Protein 1NST (pdb70)

Solvent-accessible surface area: 14093 Å² total; per-residue (Å²): 138,47,83,64,114,56,81,103,89,83,99,22,3,85,0,0,0,3,0,2,35,34,4,31,7,13,18,0,15,72,8,0,36,55,2,95,54,7,27,30,3,134,101,18,119,150,31,133,51,17,1,38,0,0,30,33,130,15,0,114,93,12,40,120,70,0,19,68,29,1,28,118,88,75,41,19,0,0,5,0,4,48,0,0,38,16,123,39,0,5,147,29,0,21,15,2,11,55,176,3,49,0,0,2,0,0,29,40,1,5,48,0,0,18,20,22,9,20,29,38,80,52,113,102,26,99,23,0,81,146,43,76,15,72,77,0,2,56,16,28,123,144,16,51,94,150,10,127,57,10,36,74,76,0,12,30,3,1,79,3,10,55,3,5,78,66,3,35,98,32,10,113,28,95,36,7,25,11,4,17,2,77,25,5,133,63,61,0,2,88,0,0,57,76,0,0,170,34,16,60,28,125,82,77,55,74,1,108,69,58,4,22,108,24,104,210,46,38,65,61,0,44,58,60,148,72,64,123,45,130,43,31,48,201,55,64,35,53,208,84,99,96,6,83,142,103,0,85,54,82,0,100,116,87,2,156,87,44,4,47,76,1,19,114,6,0,177,149,12,67,23,114,37,2,55,7,0,139,84,22,71,167

GO terms:
  GO:0102140 heparan sulfate N-deacetylase activity (F, IDA)
  GO:0032588 trans-Golgi network membrane (C, IDA)
  GO:0015016 heparan sulfate N-sulfotransferase activity (F, IDA)
  GO:0015016 heparan sulfate N-sulfotransferase activity (F, EXP)
  GO:0015016 heparan sulfate N-sulfotransferase activity (F, IMP)
  GO:0005515 protein binding (F, IPI)
  GO:0000139 Golgi membrane (C, TAS)
  GO:0015012 heparan sulfate proteoglycan biosynthetic process (P, TAS)
  GO:0015016 heparan sulfate N-sulfotransferase activity (F, TAS)
  GO:0050119 N-acetylglucosamine deacetylase activity (F, TAS)

CATH classification: 3.40.50.300

Organism: Homo sapiens (NCBI:txid9606)

Structure (mmCIF, N/CA/C/O backbone):
data_1NST
#
_entry.id   1NST
#
_cell.length_a   45.417
_cell.length_b   54.501
_cell.length_c   68.938
_cell.angle_alpha   90.00
_cell.angle_beta   100.05
_cell.angle_gamma   90.00
#
_symmetry.space_group_name_H-M   'P 1 21 1'
#
loop_
_entity.id
_entity.type
_entity.pdbx_description
1 polymer 'HEPARAN SULFATE N-DEACETYLASE/N-SULFOTRANSFERASE'
2 non-polymer "ADENOSINE-3'-5'-DIPHOSPHATE"
3 water water
#
loop_
_atom_site.group_PDB
_atom_site.id
_atom_site.type_symbol
_atom_site.label_atom_id
_atom_site.label_alt_id
_atom_site.label_comp_id
_atom_site.label_asym_id
_atom_site.label_entity_id
_atom_site.label_seq_id
_atom_site.pdbx_PDB_ins_code
_atom_site.Cartn_x
_atom_site.Cartn_y
_atom_site.Cartn_z
_atom_site.occupancy
_atom_site.B_iso_or_equiv
_atom_site.auth_seq_id
_atom_site.auth_comp_id
_atom_site.auth_asym_id
_atom_site.auth_atom_id
_atom_site.pdbx_PDB_model_num
ATOM 1 N N . ASP A 1 22 ? -38.875 -35.528 32.952 1.00 32.43 579 ASP A N 1
ATOM 2 C CA . ASP A 1 22 ? -38.156 -35.101 34.191 1.00 29.69 579 ASP A CA 1
ATOM 3 C C . ASP A 1 22 ? -37.159 -36.165 34.642 1.00 32.16 579 ASP A C 1
ATOM 4 O O . ASP A 1 22 ? -37.527 -37.314 34.880 1.00 32.38 579 ASP A O 1
ATOM 6 N N . PRO A 1 23 ? -35.872 -35.800 34.741 1.00 30.16 580 PRO A N 1
ATOM 7 C CA . PRO A 1 23 ? -34.844 -36.749 35.174 1.00 32.82 580 PRO A CA 1
ATOM 8 C C . PRO A 1 23 ? -34.569 -36.655 36.683 1.00 31.18 580 PRO A C 1
ATOM 9 O O . PRO A 1 23 ? -35.268 -35.956 37.422 1.00 33.22 580 PRO A O 1
ATOM 13 N N . LEU A 1 24 ? -33.555 -37.383 37.133 1.00 33.87 581 LEU A N 1
ATOM 14 C CA . LEU A 1 24 ? -33.140 -37.360 38.532 1.00 32.21 581 LEU A CA 1
ATOM 15 C C . LEU A 1 24 ? -31.643 -37.658 38.578 1.00 29.39 581 LEU A C 1
ATOM 16 O O . LEU A 1 24 ? -31.220 -38.788 38.847 1.00 29.46 581 LEU A O 1
ATOM 21 N N . TRP A 1 25 ? -30.856 -36.625 38.289 1.00 30.51 582 TRP A N 1
ATOM 22 C CA . TRP A 1 25 ? -29.406 -36.719 38.275 1.00 28.80 582 TRP A CA 1
ATOM 23 C C . TRP A 1 25 ? -28.927 -37.357 39.568 1.00 28.54 582 TRP A C 1
ATOM 24 O O . TRP A 1 25 ? -29.214 -36.853 40.648 1.00 25.86 582 TRP A O 1
ATOM 35 N N . GLN A 1 26 ? -28.202 -38.468 39.458 1.00 29.89 583 GLN A N 1
ATOM 36 C CA . GLN A 1 26 ? -27.698 -39.171 40.637 1.00 37.98 583 GLN A CA 1
ATOM 37 C C . GLN A 1 26 ? -26.315 -38.664 41.045 1.00 35.98 583 GLN A C 1
ATOM 38 O O . GLN A 1 26 ? -25.675 -37.922 40.299 1.00 36.08 583 GLN A O 1
ATOM 44 N N . ASP A 1 27 ? -25.870 -39.055 42.237 1.00 38.89 584 ASP A N 1
ATOM 45 C CA . ASP A 1 27 ? -24.557 -38.656 42.739 1.00 43.14 584 ASP A CA 1
ATOM 46 C C . ASP A 1 27 ? -23.476 -39.224 41.819 1.00 40.61 584 ASP A C 1
ATOM 47 O O . ASP A 1 27 ? -23.253 -40.433 41.781 1.00 42.74 584 ASP A O 1
ATOM 52 N N . PRO A 1 28 ? -22.780 -38.352 41.073 1.00 41.21 585 PRO A N 1
ATOM 53 C CA . PRO A 1 28 ? -21.727 -38.784 40.152 1.00 42.65 585 PRO A CA 1
ATOM 54 C C . PRO A 1 28 ? -20.552 -39.527 40.792 1.00 47.11 585 PRO A C 1
ATOM 55 O O . PRO A 1 28 ? -19.788 -40.197 40.098 1.00 48.15 585 PRO A O 1
ATOM 59 N N . CYS A 1 29 ? -20.405 -39.420 42.109 1.00 47.46 586 CYS A N 1
ATOM 60 C CA . CYS A 1 29 ? -19.297 -40.083 42.788 1.00 50.65 586 CYS A CA 1
ATOM 61 C C . CYS A 1 29 ? -19.747 -41.075 43.859 1.00 52.61 586 CYS A C 1
ATOM 62 O O . CYS A 1 29 ? -19.277 -40.945 45.010 1.00 48.98 586 CYS A O 1
ATOM 65 N N . CYS A 1 44 ? -16.234 -34.103 41.327 1.00 67.44 601 CYS A N 1
ATOM 66 C CA . CYS A 1 44 ? -16.916 -34.238 42.647 1.00 62.24 601 CYS A CA 1
ATOM 67 C C . CYS A 1 44 ? -16.683 -32.996 43.495 1.00 57.79 601 CYS A C 1
ATOM 68 O O . CYS A 1 44 ? -17.628 -32.311 43.889 1.00 57.63 601 CYS A O 1
ATOM 70 N N . ASP A 1 45 ? -15.413 -32.708 43.760 1.00 59.12 602 ASP A N 1
ATOM 71 C CA . ASP A 1 45 ? -15.033 -31.557 44.576 1.00 51.82 602 ASP A CA 1
ATOM 72 C C . ASP A 1 45 ? -15.587 -30.230 44.044 1.00 50.82 602 ASP A C 1
ATOM 73 O O . ASP A 1 45 ? -15.587 -29.215 44.748 1.00 43.43 602 ASP A O 1
ATOM 75 N N . ARG A 1 46 ? -16.063 -30.245 42.802 1.00 44.17 603 ARG A N 1
ATOM 76 C CA . ARG A 1 46 ? -16.615 -29.050 42.174 1.00 44.58 603 ARG A CA 1
ATOM 77 C C . ARG A 1 46 ? -18.131 -28.978 42.324 1.00 41.04 603 ARG A C 1
ATOM 78 O O . ARG A 1 46 ? -18.839 -28.593 41.394 1.00 41.63 603 ARG A O 1
ATOM 86 N N . PHE A 1 47 ? -18.620 -29.350 43.498 1.00 35.89 604 PHE A N 1
ATOM 87 C CA . PHE A 1 47 ? -20.047 -29.317 43.774 1.00 36.59 604 PHE A CA 1
ATOM 88 C C . PHE A 1 47 ? -20.263 -28.538 45.061 1.00 30.49 604 PHE A C 1
ATOM 89 O O . PHE A 1 47 ? -19.408 -28.538 45.947 1.00 34.69 604 PHE A O 1
ATOM 97 N N . PRO A 1 48 ? -21.409 -27.857 45.183 1.00 26.87 605 PRO A N 1
ATOM 98 C CA . PRO A 1 48 ? -21.632 -27.104 46.420 1.00 22.64 605 PRO A CA 1
ATOM 99 C C . PRO A 1 48 ? -21.801 -28.069 47.594 1.00 24.30 605 PRO A C 1
ATOM 100 O O . PRO A 1 48 ? -22.328 -29.172 47.427 1.00 28.23 605 PRO A O 1
ATOM 104 N N . LYS A 1 49 ? -21.344 -27.663 48.775 1.00 20.00 606 LYS A N 1
ATOM 105 C CA . LYS A 1 49 ? -21.471 -28.503 49.952 1.00 15.88 606 LYS A CA 1
ATOM 106 C C . LYS A 1 49 ? -22.552 -27.967 50.889 1.00 18.10 606 LYS A C 1
ATOM 107 O O . LYS A 1 49 ? -22.910 -28.608 51.883 1.00 17.89 606 LYS A O 1
ATOM 113 N N . LEU A 1 50 ? -23.068 -26.784 50.568 1.00 19.48 607 LEU A N 1
ATOM 114 C CA . LEU A 1 50 ? -24.122 -26.167 51.365 1.00 16.19 607 LEU A CA 1
ATOM 115 C C . LEU A 1 50 ? -25.136 -25.515 50.444 1.00 18.51 607 LEU A C 1
ATOM 116 O O . LEU A 1 50 ? -24.777 -24.884 49.444 1.00 18.95 607 LEU A O 1
ATOM 121 N N . LEU A 1 51 ? -26.406 -25.684 50.791 1.00 20.07 608 LEU A N 1
ATOM 122 C CA . LEU A 1 51 ? -27.502 -25.101 50.031 1.00 18.70 608 LEU A CA 1
ATOM 123 C C . LEU A 1 51 ? -28.368 -24.217 50.934 1.00 11.60 608 LEU A C 1
ATOM 124 O O . LEU A 1 51 ? -28.947 -24.697 51.909 1.00 13.26 608 LEU A O 1
ATOM 129 N N . ILE A 1 52 ? -28.443 -22.928 50.619 1.00 13.02 609 ILE A N 1
ATOM 130 C CA . ILE A 1 52 ? -29.296 -22.016 51.379 1.00 14.42 609 ILE A CA 1
ATOM 131 C C . ILE A 1 52 ? -30.567 -21.920 50.533 1.00 12.17 609 ILE A C 1
ATOM 132 O O . ILE A 1 52 ? -30.625 -21.235 49.511 1.00 13.62 609 ILE A O 1
ATOM 137 N N . ILE A 1 53 ? -31.582 -22.642 50.985 1.00 17.51 610 ILE A N 1
ATOM 138 C CA . ILE A 1 53 ? -32.853 -22.742 50.283 1.00 16.58 610 ILE A CA 1
ATOM 139 C C . ILE A 1 53 ? -33.903 -21.639 50.470 1.00 15.20 610 ILE A C 1
ATOM 140 O O . ILE A 1 53 ? -34.989 -21.738 49.915 1.00 13.48 610 ILE A O 1
ATOM 145 N N . GLY A 1 54 ? -33.600 -20.591 51.230 1.00 17.14 611 GLY A N 1
ATOM 146 C CA . GLY A 1 54 ? -34.586 -19.537 51.428 1.00 13.19 611 GLY A CA 1
ATOM 147 C C . GLY A 1 54 ? -35.345 -19.712 52.727 1.00 13.93 611 GLY A C 1
ATOM 148 O O . GLY A 1 54 ? -34.786 -20.218 53.701 1.00 23.47 611 GLY A O 1
ATOM 149 N N . PRO A 1 55 ? -36.634 -19.320 52.780 1.00 12.31 612 PRO A N 1
ATOM 150 C CA . PRO A 1 55 ? -37.377 -18.727 51.658 1.00 13.12 612 PRO A CA 1
ATOM 151 C C . PRO A 1 55 ? -36.935 -17.299 51.306 1.00 14.82 612 PRO A C 1
ATOM 152 O O . PRO A 1 55 ? -35.897 -16.819 51.786 1.00 16.81 612 PRO A O 1
ATOM 156 N N . GLN A 1 56 ? -37.734 -16.622 50.485 1.00 14.75 613 GLN A N 1
ATOM 157 C CA . GLN A 1 56 ? -37.420 -15.264 50.055 1.00 17.15 613 GLN A CA 1
ATOM 158 C C . GLN A 1 56 ? -37.763 -14.204 51.074 1.00 13.21 613 GLN A C 1
ATOM 159 O O . GLN A 1 56 ? -38.696 -14.355 51.859 1.00 9.39 613 GLN A O 1
ATOM 165 N N . LYS A 1 57 ? -36.985 -13.129 51.052 1.00 11.74 614 LYS A N 1
ATOM 166 C CA . LYS A 1 57 ? -37.191 -12.001 51.946 1.00 15.61 614 LYS A CA 1
ATOM 167 C C . LYS A 1 57 ? -36.957 -12.320 53.421 1.00 15.22 614 LYS A C 1
ATOM 168 O O . LYS A 1 57 ? -37.598 -11.738 54.290 1.00 22.15 614 LYS A O 1
ATOM 174 N N . THR A 1 58 ? -36.026 -13.229 53.698 1.00 11.86 615 THR A N 1
ATOM 175 C CA . THR A 1 58 ? -35.711 -13.614 55.070 1.00 9.67 615 THR A CA 1
ATOM 176 C C . THR A 1 58 ? -34.283 -13.180 55.437 1.00 15.80 615 THR A C 1
ATOM 177 O O . THR A 1 58 ? -33.844 -13.341 56.585 1.00 9.11 615 THR A O 1
ATOM 181 N N . GLY A 1 59 ? -33.564 -12.619 54.464 1.00 10.92 616 GLY A N 1
ATOM 182 C CA . GLY A 1 59 ? -32.193 -12.185 54.706 1.00 13.77 616 GLY A CA 1
ATOM 183 C C . GLY A 1 59 ? -31.179 -13.144 54.103 1.00 15.30 616 GLY A C 1
ATOM 184 O O . GLY A 1 59 ? -30.056 -13.257 54.587 1.00 14.26 616 GLY A O 1
ATOM 185 N N . THR A 1 60 ? -31.578 -13.830 53.035 1.00 17.67 617 THR A N 1
ATOM 186 C CA . THR A 1 60 ? -30.711 -14.794 52.369 1.00 17.22 617 THR A CA 1
ATOM 187 C C . THR A 1 60 ? -29.487 -14.174 51.703 1.00 16.99 617 THR A C 1
ATOM 188 O O . THR A 1 60 ? -28.391 -14.755 51.749 1.00 18.14 617 THR A O 1
ATOM 192 N N . THR A 1 61 ? -29.663 -13.006 51.085 1.00 18.33 618 THR A N 1
ATOM 193 C CA . THR A 1 61 ? -28.553 -12.340 50.405 1.00 20.25 618 THR A CA 1
ATOM 194 C C . THR A 1 61 ? -27.479 -11.896 51.394 1.00 19.72 618 THR A C 1
ATOM 195 O O . THR A 1 61 ? -26.286 -11.914 51.081 1.00 21.35 618 THR A O 1
ATOM 199 N N . ALA A 1 62 ? -27.912 -11.495 52.585 1.00 18.34 619 ALA A N 1
ATOM 200 C CA . ALA A 1 62 ? -26.993 -11.055 53.628 1.00 19.75 619 ALA A CA 1
ATOM 201 C C . ALA A 1 62 ? -26.191 -12.244 54.172 1.00 15.01 619 ALA A C 1
ATOM 202 O O . ALA A 1 62 ? -24.980 -12.144 54.386 1.00 19.21 619 ALA A O 1
ATOM 204 N N . LEU A 1 63 ? -26.863 -13.367 54.398 1.00 11.73 620 LEU A N 1
ATOM 205 C CA . LEU A 1 63 ? -26.181 -14.549 54.898 1.00 11.93 620 LEU A CA 1
ATOM 206 C C . LEU A 1 63 ? -25.176 -14.948 53.838 1.00 14.51 620 LEU A C 1
ATOM 207 O O . LEU A 1 63 ? -24.019 -15.244 54.133 1.00 14.65 620 LEU A O 1
ATOM 212 N N . TYR A 1 64 ? -25.653 -14.938 52.598 1.00 14.83 621 TYR A N 1
ATOM 213 C CA . TYR A 1 64 ? -24.869 -15.286 51.421 1.00 12.99 621 TYR A CA 1
ATOM 214 C C . TYR A 1 64 ? -23.640 -14.401 51.248 1.00 11.62 621 TYR A C 1
ATOM 215 O O . TYR A 1 64 ? -22.569 -14.867 50.855 1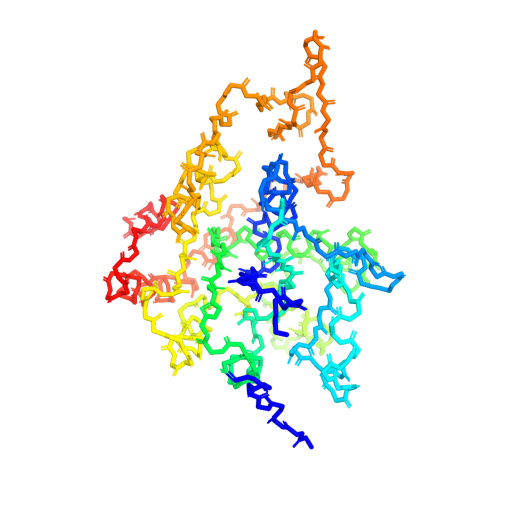.00 13.96 621 TYR A O 1
ATOM 224 N N . LEU A 1 65 ? -23.805 -13.118 51.536 1.00 16.25 622 LEU A N 1
ATOM 225 C CA . LEU A 1 65 ? -22.725 -12.158 51.411 1.00 15.81 622 LEU A CA 1
ATOM 226 C C . LEU A 1 65 ? -21.701 -12.296 52.532 1.00 14.49 622 LEU A C 1
ATOM 227 O O . LEU A 1 65 ? -20.497 -12.307 52.281 1.00 12.11 622 LEU A O 1
ATOM 232 N N . PHE A 1 66 ? -22.185 -12.395 53.767 1.00 14.26 623 PHE A N 1
ATOM 233 C CA . PHE A 1 66 ? -21.318 -12.528 54.935 1.00 13.89 623 PHE A CA 1
ATOM 234 C C . PHE A 1 66 ? -20.531 -13.836 54.920 1.00 11.95 623 PHE A C 1
ATOM 235 O O . PHE A 1 66 ? -19.363 -13.866 55.289 1.00 17.46 623 PHE A O 1
ATOM 243 N N . LEU A 1 67 ? -21.176 -14.917 54.497 1.00 16.30 624 LEU A N 1
ATOM 244 C CA . LEU A 1 67 ? -20.528 -16.227 54.430 1.00 12.67 624 LEU A CA 1
ATOM 245 C C . LEU A 1 67 ? -19.384 -16.219 53.416 1.00 14.89 624 LEU A C 1
ATOM 246 O O . LEU A 1 67 ? -18.350 -16.867 53.619 1.00 12.29 624 LEU A O 1
ATOM 251 N N . GLY A 1 68 ? -19.583 -15.489 52.320 1.00 11.92 625 GLY A N 1
ATOM 252 C CA . GLY A 1 68 ? -18.564 -15.406 51.294 1.00 15.58 625 GLY A CA 1
ATOM 253 C C . GLY A 1 68 ? -17.323 -14.688 51.792 1.00 18.90 625 GLY A C 1
ATOM 254 O O . GLY A 1 68 ? -16.255 -14.809 51.214 1.00 15.96 625 GLY A O 1
ATOM 255 N N . MET A 1 69 ? -17.463 -13.939 52.876 1.00 18.16 626 MET A N 1
ATOM 256 C CA . MET A 1 69 ? -16.337 -13.211 53.426 1.00 18.57 626 MET A CA 1
ATOM 257 C C . MET A 1 69 ? -15.316 -14.148 54.065 1.00 21.38 626 MET A C 1
ATOM 258 O O . MET A 1 69 ? -14.133 -13.801 54.166 1.00 23.59 626 MET A O 1
ATOM 263 N N . HIS A 1 70 ? -15.768 -15.323 54.501 1.00 16.68 627 HIS A N 1
ATOM 264 C CA . HIS A 1 70 ? -14.863 -16.296 55.100 1.00 16.39 627 HIS A CA 1
ATOM 265 C C . HIS A 1 70 ? -13.946 -16.889 54.035 1.00 19.54 627 HIS A C 1
ATOM 266 O O . HIS A 1 70 ? -14.395 -17.610 53.141 1.00 21.89 627 HIS A O 1
ATOM 273 N N . PRO A 1 71 ? -12.641 -16.588 54.118 1.00 17.24 628 PRO A N 1
ATOM 274 C CA . PRO A 1 71 ? -11.648 -17.086 53.154 1.00 19.14 628 PRO A CA 1
ATOM 275 C C . PRO A 1 71 ? -11.761 -18.558 52.734 1.00 19.64 628 PRO A C 1
ATOM 276 O O . PRO A 1 71 ? -11.332 -18.925 51.636 1.00 22.79 628 PRO A O 1
ATOM 280 N N . ASP A 1 72 ? -12.348 -19.394 53.583 1.00 21.88 629 ASP A N 1
ATOM 281 C CA . ASP A 1 72 ? -12.471 -20.823 53.283 1.00 22.13 629 ASP A CA 1
ATOM 282 C C . ASP A 1 72 ? -13.735 -21.236 52.538 1.00 22.08 629 ASP A C 1
ATOM 283 O O . ASP A 1 72 ? -13.798 -22.321 51.952 1.00 20.01 629 ASP A O 1
ATOM 288 N N . LEU A 1 73 ? -14.735 -20.362 52.568 1.00 23.70 630 LEU A N 1
ATOM 289 C CA . LEU A 1 73 ? -16.018 -20.603 51.922 1.00 22.38 630 LEU A CA 1
ATOM 290 C C . LEU A 1 73 ? -16.123 -19.804 50.629 1.00 19.94 630 LEU A C 1
ATOM 291 O O . LEU A 1 73 ? -15.808 -18.618 50.596 1.00 19.69 630 LEU A O 1
ATOM 296 N N . SER A 1 74 ? -16.566 -20.459 49.562 1.00 20.62 631 SER A N 1
ATOM 297 C CA . SER A 1 74 ? -16.677 -19.803 48.269 1.00 17.76 631 SER A CA 1
ATOM 298 C C . SER A 1 74 ? -18.035 -19.985 47.618 1.00 19.51 631 SER A C 1
ATOM 299 O O . SER A 1 74 ? -18.527 -21.112 47.446 1.00 22.42 631 SER A O 1
ATOM 302 N N . SER A 1 75 ? -18.634 -18.863 47.244 1.00 21.00 632 SER A N 1
ATOM 303 C CA . SER A 1 75 ? -19.926 -18.889 46.590 1.00 23.70 632 SER A CA 1
ATOM 304 C C . SER A 1 75 ? -19.730 -19.132 45.089 1.00 23.42 632 SER A C 1
ATOM 305 O O . SER A 1 75 ? -18.595 -19.169 44.583 1.00 21.25 632 SER A O 1
ATOM 308 N N . ASN A 1 76 ? -20.853 -19.319 44.403 1.00 23.63 633 ASN A N 1
ATOM 309 C CA . ASN A 1 76 ? -20.893 -19.545 42.971 1.00 22.58 633 ASN A CA 1
ATOM 310 C C . ASN A 1 76 ? -20.717 -18.204 42.264 1.00 26.03 633 ASN A C 1
ATOM 311 O O . ASN A 1 76 ? -20.749 -17.146 42.896 1.00 21.47 633 ASN A O 1
ATOM 316 N N . TYR A 1 77 ? -20.522 -18.246 40.954 1.00 25.45 634 TYR A N 1
ATOM 317 C CA . TYR A 1 77 ? -20.380 -17.018 40.189 1.00 27.27 634 TYR A CA 1
ATOM 318 C C . TYR A 1 77 ? -21.792 -16.659 39.733 1.00 26.87 634 TYR A C 1
ATOM 319 O O . TYR A 1 77 ? -22.579 -17.540 39.385 1.00 30.79 634 TYR A O 1
ATOM 328 N N . PRO A 1 78 ? -22.129 -15.358 39.736 1.00 22.74 635 PRO A N 1
ATOM 329 C CA . PRO A 1 78 ? -23.447 -14.856 39.342 1.00 21.82 635 PRO A CA 1
ATOM 330 C C . PRO A 1 78 ? -23.960 -15.188 37.950 1.00 21.19 635 PRO A C 1
ATOM 331 O O . PRO A 1 78 ? -23.203 -15.378 37.000 1.00 23.47 635 PRO A O 1
ATOM 335 N N . SER A 1 79 ? -25.280 -15.256 37.857 1.00 22.61 636 SER A N 1
ATOM 336 C CA . SER A 1 79 ? -25.964 -15.537 36.609 1.00 22.04 636 SER A CA 1
ATOM 337 C C . SER A 1 79 ? -26.462 -14.196 36.081 1.00 25.13 636 SER A C 1
ATOM 338 O O . SER A 1 79 ? -26.886 -13.338 36.861 1.00 23.26 636 SER A O 1
ATOM 341 N N . SER A 1 80 ? -26.401 -14.007 34.769 1.00 24.97 637 SER A N 1
ATOM 342 C CA . SER A 1 80 ? -26.856 -12.761 34.173 1.00 30.05 637 SER A CA 1
ATOM 343 C C . SER A 1 80 ? -28.381 -12.701 34.156 1.00 30.56 637 SER A C 1
ATOM 344 O O . SER A 1 80 ? -28.975 -11.674 33.824 1.00 28.88 637 SER A O 1
ATOM 347 N N . GLU A 1 81 ? -29.008 -13.807 34.534 1.00 31.20 638 GLU A N 1
ATOM 348 C CA . GLU A 1 81 ? -30.458 -13.888 34.560 1.00 30.77 638 GLU A CA 1
ATOM 349 C C . GLU A 1 81 ? -30.995 -13.998 35.983 1.00 29.26 638 GLU A C 1
ATOM 350 O O . GLU A 1 81 ? -32.017 -13.388 36.303 1.00 35.18 638 GLU A O 1
ATOM 356 N N . THR A 1 82 ? -30.316 -14.762 36.840 1.00 27.51 639 THR A N 1
ATOM 357 C CA . THR A 1 82 ? -30.769 -14.902 38.223 1.00 24.86 639 THR A CA 1
ATOM 358 C C . THR A 1 82 ? -29.818 -14.317 39.266 1.00 23.50 639 THR A C 1
ATOM 359 O O . THR A 1 82 ? -30.012 -14.508 40.466 1.00 21.74 639 THR A O 1
ATOM 363 N N . PHE A 1 83 ? -28.797 -13.602 38.806 1.00 22.75 640 PHE A N 1
ATOM 364 C CA . PHE A 1 83 ? -27.833 -12.968 39.700 1.00 22.38 640 PHE A CA 1
ATOM 365 C C . PHE A 1 83 ? -27.162 -13.950 40.635 1.00 23.39 640 PHE A C 1
ATOM 366 O O . PHE A 1 83 ? -26.771 -15.037 40.219 1.00 23.17 640 PHE A O 1
ATOM 374 N N . GLU A 1 84 ? -27.023 -13.563 41.898 1.00 19.87 641 GLU A N 1
ATOM 375 C CA . GLU A 1 84 ? -26.397 -14.420 42.901 1.00 22.88 641 GLU A CA 1
ATOM 376 C C . GLU A 1 84 ? -26.991 -15.826 42.976 1.00 21.91 641 GLU A C 1
ATOM 377 O O . GLU A 1 84 ? -26.319 -16.763 43.404 1.00 22.47 641 GLU A O 1
ATOM 383 N N . GLU A 1 85 ? -28.246 -15.978 42.564 1.00 17.17 642 GLU A N 1
ATOM 384 C CA . GLU A 1 85 ? -28.896 -17.282 42.628 1.00 17.68 642 GLU A CA 1
ATOM 385 C C . GLU A 1 85 ? -28.640 -18.140 41.403 1.00 18.72 642 GLU A C 1
ATOM 386 O O . GLU A 1 85 ? -28.351 -17.629 40.325 1.00 18.78 642 GLU A O 1
ATOM 392 N N . ILE A 1 86 ? -28.744 -19.453 41.581 1.00 16.94 643 ILE A N 1
ATOM 393 C CA . ILE A 1 86 ? -28.532 -20.382 40.486 1.00 16.89 643 ILE A CA 1
ATOM 394 C C . ILE A 1 86 ? -29.883 -20.914 40.054 1.00 17.09 643 ILE A C 1
ATOM 395 O O . ILE A 1 86 ? -30.168 -21.019 38.864 1.00 18.01 643 ILE A O 1
ATOM 400 N N . GLN A 1 87 ? -30.710 -21.251 41.036 1.00 15.91 644 GLN A N 1
ATOM 401 C CA . GLN A 1 87 ? -32.044 -21.766 40.772 1.00 16.27 644 GLN A CA 1
ATOM 402 C C . GLN A 1 87 ? -32.026 -22.968 39.842 1.00 17.10 644 GLN A C 1
ATOM 403 O O . GLN A 1 87 ? -32.690 -22.971 38.802 1.00 10.99 644 GLN A O 1
ATOM 409 N N . PHE A 1 88 ? -31.283 -23.996 40.238 1.00 17.11 645 PHE A N 1
ATOM 410 C CA . PHE A 1 88 ? -31.160 -25.210 39.438 1.00 20.23 645 PHE A CA 1
ATOM 411 C C . PHE A 1 88 ? -32.229 -26.258 39.746 1.00 20.78 645 PHE A C 1
ATOM 412 O O . PHE A 1 88 ? -32.969 -26.677 38.860 1.00 22.50 645 PHE A O 1
ATOM 420 N N . PHE A 1 89 ? -32.313 -26.668 41.006 1.00 22.42 646 PHE A N 1
ATOM 421 C CA . PHE A 1 89 ? -33.264 -27.699 41.425 1.00 21.06 646 PHE A CA 1
ATOM 422 C C . PHE A 1 89 ? -34.751 -27.360 41.373 1.00 24.80 646 PHE A C 1
ATOM 423 O O . PHE A 1 89 ? -35.577 -28.241 41.181 1.00 26.15 646 PHE A O 1
ATOM 431 N N . ASN A 1 90 ? -35.092 -26.089 41.537 1.00 27.84 647 ASN A N 1
ATOM 432 C CA . ASN A 1 90 ? -36.493 -25.689 41.563 1.00 31.93 647 ASN A CA 1
ATOM 433 C C . ASN A 1 90 ? -37.344 -25.876 40.314 1.00 36.06 647 ASN A C 1
ATOM 434 O O . ASN A 1 90 ? -38.381 -26.534 40.378 1.00 37.73 647 ASN A O 1
ATOM 439 N N . GLY A 1 91 ? -36.930 -25.310 39.184 1.00 32.74 648 GLY A N 1
ATOM 440 C CA . GLY A 1 91 ? -37.755 -25.430 37.995 1.00 33.11 648 GLY A CA 1
ATOM 441 C C . GLY A 1 91 ? -37.161 -25.915 36.689 1.00 36.57 648 GLY A C 1
ATOM 442 O O . GLY A 1 91 ? -36.533 -26.972 36.624 1.00 35.18 648 GLY A O 1
ATOM 443 N N . HIS A 1 92 ? -37.373 -25.127 35.639 1.00 33.64 649 HIS A N 1
ATOM 444 C CA . HIS A 1 92 ? -36.910 -25.457 34.296 1.00 37.61 649 HIS A CA 1
ATOM 445 C C . HIS A 1 92 ? -35.398 -25.563 34.078 1.00 37.06 649 HIS A C 1
ATOM 446 O O . HIS A 1 92 ? -34.956 -26.170 33.113 1.00 36.53 649 HIS A O 1
ATOM 453 N N . ASN A 1 93 ? -34.596 -24.985 34.958 1.00 34.01 650 ASN A N 1
ATOM 454 C CA . ASN A 1 93 ? -33.150 -25.043 34.763 1.00 31.07 650 ASN A CA 1
ATOM 455 C C . ASN A 1 93 ? -32.554 -26.411 35.075 1.00 32.56 650 ASN A C 1
ATOM 456 O O . ASN A 1 93 ? -31.481 -26.758 34.583 1.00 31.15 650 ASN A O 1
ATOM 461 N N . TYR A 1 94 ? -33.265 -27.183 35.888 1.00 31.09 651 TYR A N 1
ATOM 462 C CA . TYR A 1 94 ? -32.812 -28.502 36.311 1.00 31.94 651 TYR A CA 1
ATOM 463 C C . TYR A 1 94 ? -32.671 -29.540 35.199 1.00 30.83 651 TYR A C 1
ATOM 464 O O . TYR A 1 94 ? -31.832 -30.434 35.290 1.00 33.64 651 TYR A O 1
ATOM 473 N N . HIS A 1 95 ? -33.486 -29.438 34.157 1.00 34.06 652 HIS A N 1
ATOM 474 C CA . HIS A 1 95 ? -33.406 -30.402 33.069 1.00 33.36 652 HIS A CA 1
ATOM 475 C C . HIS A 1 95 ? -32.223 -30.111 32.150 1.00 32.40 652 HIS A C 1
ATOM 476 O O . HIS A 1 95 ? -32.083 -30.729 31.095 1.00 33.06 652 HIS A O 1
ATOM 483 N N . LYS A 1 96 ? -31.375 -29.168 32.552 1.00 33.51 653 LYS A N 1
ATOM 484 C CA . LYS A 1 96 ? -30.207 -28.803 31.757 1.00 30.95 653 LYS A CA 1
ATOM 485 C C . LYS A 1 96 ? -28.992 -29.656 32.079 1.00 31.39 653 LYS A C 1
ATOM 486 O O . LYS A 1 96 ? -27.982 -29.607 31.379 1.00 28.91 653 LYS A O 1
ATOM 492 N N . GLY A 1 97 ? -29.092 -30.430 33.138 1.00 29.67 654 GLY A N 1
ATOM 493 C CA . GLY A 1 97 ? -28.008 -31.291 33.417 1.00 32.15 654 GLY A CA 1
ATOM 494 C C . GLY A 1 97 ? -27.073 -30.740 34.445 1.00 33.44 654 GLY A C 1
ATOM 495 O O . GLY A 1 97 ? -26.970 -29.542 34.761 1.00 31.41 654 GLY A O 1
ATOM 496 N N . ILE A 1 98 ? -26.321 -31.700 34.896 1.00 35.64 655 ILE A N 1
ATOM 497 C CA . ILE A 1 98 ? -25.335 -31.589 35.921 1.00 37.11 655 ILE A CA 1
ATOM 498 C C . ILE A 1 98 ? -24.185 -30.683 35.527 1.00 34.46 655 ILE A C 1
ATOM 499 O O . ILE A 1 98 ? -23.695 -29.936 36.367 1.00 34.79 655 ILE A O 1
ATOM 504 N N . ASP A 1 99 ? -23.771 -30.728 34.273 1.00 31.56 656 ASP A N 1
ATOM 505 C CA . ASP A 1 99 ? -22.654 -29.905 33.863 1.00 33.68 656 ASP A CA 1
ATOM 506 C C . ASP A 1 99 ? -23.001 -28.415 33.885 1.00 31.06 656 ASP A C 1
ATOM 507 O O . ASP A 1 99 ? -22.145 -27.568 34.160 1.00 26.17 656 ASP A O 1
ATOM 512 N N . TRP A 1 100 ? -24.259 -28.118 33.580 1.00 29.99 657 TRP A N 1
ATOM 513 C CA . TRP A 1 100 ? -24.756 -26.748 33.576 1.00 28.40 657 TRP A CA 1
ATOM 514 C C . TRP A 1 100 ? -24.602 -26.190 34.988 1.00 28.73 657 TRP A C 1
ATOM 515 O O . TRP A 1 100 ? -24.193 -25.043 35.182 1.00 30.41 657 TRP A O 1
ATOM 526 N N . TYR A 1 101 ? -24.930 -27.024 35.971 1.00 25.85 658 TYR A N 1
ATOM 527 C CA . TYR A 1 101 ? -24.841 -26.655 37.378 1.00 26.79 658 TYR A CA 1
ATOM 528 C C . TYR A 1 101 ? -23.387 -26.472 37.830 1.00 25.34 658 TYR A C 1
ATOM 529 O O . TYR A 1 101 ? -23.038 -25.448 38.425 1.00 27.76 658 TYR A O 1
ATOM 538 N N . MET A 1 102 ? -22.543 -27.456 37.531 1.00 25.07 659 MET A N 1
ATOM 539 C CA . MET A 1 102 ? -21.133 -27.418 37.922 1.00 26.40 659 MET A CA 1
ATOM 540 C C . MET A 1 102 ? -20.359 -26.189 37.428 1.00 26.12 659 MET A C 1
ATOM 541 O O . MET A 1 102 ? -19.461 -25.699 38.123 1.00 22.03 659 MET A O 1
ATOM 543 N N . GLU A 1 103 ? -20.721 -25.696 36.245 1.00 26.70 660 GLU A N 1
ATOM 544 C CA . GLU A 1 103 ? -20.058 -24.543 35.644 1.00 24.71 660 GLU A CA 1
ATOM 545 C C . GLU A 1 103 ? -20.104 -23.302 36.521 1.00 27.13 660 GLU A C 1
ATOM 546 O O . GLU A 1 103 ? -19.252 -22.427 36.417 1.00 26.04 660 GLU A O 1
ATOM 548 N N . PHE A 1 104 ? -21.107 -23.240 37.380 1.00 25.23 661 PHE A N 1
ATOM 549 C CA . PHE A 1 104 ? -21.285 -22.093 38.273 1.00 24.56 661 PHE A CA 1
ATOM 550 C C . PHE A 1 104 ? -20.240 -22.030 39.371 1.00 26.24 661 PHE A C 1
ATOM 551 O O . PHE A 1 104 ? -20.052 -20.992 39.993 1.00 28.93 661 PHE A O 1
ATOM 559 N N . PHE A 1 105 ? -19.565 -23.144 39.614 1.00 28.50 662 PHE A N 1
ATOM 560 C CA . PHE A 1 105 ? -18.585 -23.201 40.684 1.00 33.23 662 PHE A CA 1
ATOM 561 C C . PHE A 1 105 ? -17.133 -23.235 40.256 1.00 34.87 662 PHE A C 1
ATOM 562 O O . PHE A 1 105 ? -16.782 -23.767 39.198 1.00 33.67 662 PHE A O 1
ATOM 570 N N . PRO A 1 106 ? -16.256 -22.649 41.107 1.00 40.24 663 PRO A N 1
ATOM 571 C CA . PRO A 1 106 ? -14.833 -22.606 40.826 1.00 41.86 663 PRO A CA 1
ATOM 572 C C . PRO A 1 106 ? -14.348 -24.007 40.700 1.00 45.58 663 PRO A C 1
ATOM 573 O O . PRO A 1 106 ? -14.932 -24.982 41.200 1.00 47.59 663 PRO A O 1
ATOM 577 N N . ILE A 1 107 ? -13.208 -24.057 40.065 1.00 47.57 664 ILE A N 1
ATOM 578 C CA . ILE A 1 107 ? -12.554 -25.274 39.644 1.00 47.32 664 ILE A CA 1
ATOM 579 C C . ILE A 1 107 ? -11.579 -25.903 40.585 1.00 43.75 664 ILE A C 1
ATOM 580 O O . ILE A 1 107 ? -10.871 -25.165 41.285 1.00 42.83 664 ILE A O 1
ATOM 582 N N . SER A 1 113 ? -9.684 -22.106 49.899 1.00 45.91 670 SER A N 1
ATOM 583 C CA . SER A 1 113 ? -11.114 -22.349 49.551 1.00 42.63 670 SER A CA 1
ATOM 584 C C . SER A 1 113 ? -11.318 -23.759 48.977 1.00 43.41 670 SER A C 1
ATOM 585 O O . SER A 1 113 ? -10.647 -24.159 48.023 1.00 47.79 670 SER A O 1
ATOM 587 N N . ASP A 1 114 ? -12.246 -24.511 49.565 1.00 42.61 671 ASP A N 1
ATOM 588 C CA . ASP A 1 114 ? -12.537 -25.877 49.119 1.00 38.88 671 ASP A CA 1
ATOM 589 C C . ASP A 1 114 ? -13.926 -26.284 49.598 1.00 35.71 671 ASP A C 1
ATOM 590 O O . ASP A 1 114 ? -14.217 -27.468 49.780 1.00 41.42 671 ASP A O 1
ATOM 592 N N . PHE A 1 115 ? -14.780 -25.289 49.798 1.00 31.27 672 PHE A N 1
ATOM 593 C CA . PHE A 1 115 ? -16.134 -25.515 50.277 1.00 23.36 672 PHE A CA 1
ATOM 594 C C . PHE A 1 115 ? -17.024 -24.486 49.600 1.00 23.52 672 PHE A C 1
ATOM 595 O O . PHE A 1 115 ? -16.989 -23.304 49.939 1.00 19.08 672 PHE A O 1
ATOM 603 N N . TYR A 1 116 ? -17.820 -24.939 48.640 1.00 21.77 673 TYR A N 1
ATOM 604 C CA . TYR A 1 116 ? -18.700 -24.038 47.909 1.00 22.37 673 TYR A CA 1
ATOM 605 C C . TYR A 1 116 ? -20.130 -24.090 48.399 1.00 22.06 673 TYR A C 1
ATOM 606 O O . TYR A 1 116 ? -20.561 -25.072 48.994 1.00 22.28 673 TYR A O 1
ATOM 615 N N . PHE A 1 117 ? -20.859 -23.011 48.152 1.00 20.24 674 PHE A N 1
ATOM 616 C CA . PHE A 1 117 ? -22.258 -22.932 48.543 1.00 21.02 674 PHE A CA 1
ATOM 617 C C . PHE A 1 117 ? -23.010 -22.087 47.528 1.00 20.27 674 PHE A C 1
ATOM 618 O O . PHE A 1 117 ? -22.420 -21.264 46.829 1.00 23.20 674 PHE A O 1
ATOM 626 N N . GLU A 1 118 ? -24.311 -22.313 47.428 1.00 20.23 675 GLU A N 1
ATOM 627 C CA . GLU A 1 118 ? -25.146 -21.540 46.517 1.00 20.86 675 GLU A CA 1
ATOM 628 C C . GLU A 1 118 ? -26.410 -21.176 47.279 1.00 21.79 675 GLU A C 1
ATOM 629 O O . GLU A 1 118 ? -26.751 -21.833 48.262 1.00 22.79 675 GLU A O 1
ATOM 635 N N . LYS A 1 119 ? -27.097 -20.128 46.839 1.00 21.19 676 LYS A N 1
ATOM 636 C CA . LYS A 1 119 ? -28.327 -19.715 47.493 1.00 16.76 676 LYS A CA 1
ATOM 637 C C . LYS A 1 119 ? -29.434 -19.477 46.472 1.00 14.64 676 LYS A C 1
ATOM 638 O O . LYS A 1 119 ? -29.249 -18.748 45.509 1.00 14.08 676 LYS A O 1
ATOM 644 N N . SER A 1 120 ? -30.576 -20.122 46.687 1.00 15.67 677 SER A N 1
ATOM 645 C CA . SER A 1 120 ? -31.741 -19.973 45.821 1.00 14.17 677 SER A CA 1
ATOM 646 C C . SER A 1 120 ? -32.977 -20.041 46.712 1.00 17.89 677 SER A C 1
ATOM 647 O O . SER A 1 120 ? -33.450 -21.126 47.032 1.00 14.00 677 SER A O 1
ATOM 650 N N . ALA A 1 121 ? -33.488 -18.878 47.106 1.00 13.99 678 ALA A N 1
ATOM 651 C CA . ALA A 1 121 ? -34.649 -18.784 47.993 1.00 12.17 678 ALA A CA 1
ATOM 652 C C . ALA A 1 121 ? -35.903 -19.482 47.468 1.00 13.87 678 ALA A C 1
ATOM 653 O O . ALA A 1 121 ? -36.926 -19.556 48.148 1.00 10.66 678 ALA A O 1
ATOM 655 N N . ASN A 1 122 ? -35.800 -20.006 46.258 1.00 14.44 679 ASN A N 1
ATOM 656 C CA . ASN A 1 122 ? -36.894 -20.712 45.600 1.00 19.40 679 ASN A CA 1
ATOM 657 C C . ASN A 1 122 ? -36.924 -22.196 45.964 1.00 22.08 679 ASN A C 1
ATOM 658 O O . ASN A 1 122 ? -37.915 -22.880 45.718 1.00 17.88 679 ASN A O 1
ATOM 663 N N . TYR A 1 123 ? -35.826 -22.690 46.530 1.00 17.03 680 TYR A N 1
ATOM 664 C CA . TYR A 1 123 ? -35.713 -24.095 46.908 1.00 18.49 680 TYR A CA 1
ATOM 665 C C . TYR A 1 123 ? -36.613 -24.461 48.084 1.00 16.47 680 TYR A C 1
ATOM 666 O O . TYR A 1 123 ? -37.196 -25.544 48.119 1.00 17.74 680 TYR A O 1
ATOM 675 N N . PHE A 1 124 ? -36.712 -23.556 49.050 1.00 10.78 681 PHE A N 1
ATOM 676 C CA . PHE A 1 124 ? -37.510 -23.797 50.242 1.00 13.84 681 PHE A CA 1
ATOM 677 C C . PHE A 1 124 ? -38.918 -24.236 49.888 1.00 15.29 681 PHE A C 1
ATOM 678 O O . PHE A 1 124 ? -39.383 -25.300 50.296 1.00 22.46 681 PHE A O 1
ATOM 686 N N . ASP A 1 125 ? -39.577 -23.386 49.115 1.00 20.43 682 ASP A N 1
ATOM 687 C CA . ASP A 1 125 ? -40.943 -23.585 48.678 1.00 20.62 682 ASP A CA 1
ATOM 688 C C . ASP A 1 125 ? -41.132 -24.701 47.657 1.00 24.50 682 ASP A C 1
ATOM 689 O O . ASP A 1 125 ? -42.215 -25.283 47.560 1.00 24.90 682 ASP A O 1
ATOM 694 N N . SER A 1 126 ? -40.083 -24.988 46.890 1.00 25.85 683 SER A N 1
ATOM 695 C CA . SER A 1 126 ? -40.147 -26.004 45.841 1.00 26.23 683 SER A CA 1
ATOM 696 C C . SER A 1 126 ? -40.517 -27.405 46.296 1.00 25.08 683 SER A C 1
ATOM 697 O O . SER A 1 126 ? -39.967 -27.928 47.257 1.00 29.65 683 SER A O 1
ATOM 700 N N . GLU A 1 127 ? -41.445 -28.012 45.564 1.00 27.85 684 GLU A N 1
ATOM 701 C CA . GLU A 1 127 ? -41.927 -29.356 45.853 1.00 27.96 684 GLU A CA 1
ATOM 702 C C . GLU A 1 127 ? -40.956 -30.438 45.393 1.00 24.63 684 GLU A C 1
ATOM 703 O O . GLU A 1 127 ? -40.773 -31.446 46.072 1.00 25.38 684 GLU A O 1
ATOM 709 N N . VAL A 1 128 ? -40.338 -30.214 44.238 1.00 22.97 685 VAL A N 1
ATOM 710 C CA . VAL A 1 128 ? -39.409 -31.166 43.644 1.00 18.94 685 VAL A CA 1
ATOM 711 C C . VAL A 1 128 ? -37.943 -30.979 44.029 1.00 20.19 685 VAL A C 1
ATOM 712 O O . VAL A 1 128 ? -37.159 -31.928 43.999 1.00 19.02 685 VAL A O 1
ATOM 716 N N . ALA A 1 129 ? -37.570 -29.756 44.377 1.00 17.42 686 ALA A N 1
ATOM 717 C CA . ALA A 1 129 ? -36.191 -29.466 44.723 1.00 16.00 686 ALA A CA 1
ATOM 718 C C . ALA A 1 129 ? -35.575 -30.392 45.777 1.00 14.62 686 ALA A C 1
ATOM 719 O O . ALA A 1 129 ? -34.458 -30.873 45.590 1.00 16.91 686 ALA A O 1
ATOM 721 N N . PRO A 1 130 ? -36.296 -30.672 46.884 1.00 14.02 687 PRO A N 1
ATOM 722 C CA . PRO A 1 130 ? -35.753 -31.543 47.932 1.00 15.95 687 PRO A CA 1
ATOM 723 C C . PRO A 1 130 ? -35.185 -32.889 47.486 1.00 19.85 687 PRO A C 1
ATOM 724 O O . PRO A 1 130 ? -34.037 -33.207 47.794 1.00 20.81 687 PRO A O 1
ATOM 728 N N . ARG A 1 131 ? -35.978 -33.681 46.771 1.00 20.67 688 ARG A N 1
ATOM 729 C CA . ARG A 1 131 ? -35.522 -34.993 46.313 1.00 24.42 688 ARG A CA 1
ATOM 730 C C . ARG A 1 131 ? -34.504 -34.892 45.184 1.00 22.11 688 ARG A C 1
ATOM 731 O O . ARG A 1 131 ? -33.589 -35.712 45.087 1.00 19.03 688 ARG A O 1
ATOM 739 N N . ARG A 1 132 ? -34.668 -33.888 44.328 1.00 18.92 689 ARG A N 1
ATOM 740 C CA . ARG A 1 132 ? -33.747 -33.682 43.213 1.00 21.04 689 ARG A CA 1
ATOM 741 C C . ARG A 1 132 ? -32.368 -33.330 43.748 1.00 24.75 689 ARG A C 1
ATOM 742 O O . ARG A 1 132 ? -31.346 -33.776 43.217 1.00 24.31 689 ARG A O 1
ATOM 750 N N . ALA A 1 133 ? -32.358 -32.509 44.797 1.00 23.43 690 ALA A N 1
ATOM 751 C CA . ALA A 1 133 ? -31.128 -32.070 45.425 1.00 20.44 690 ALA A CA 1
ATOM 752 C C . ALA A 1 133 ? -30.514 -33.211 46.213 1.00 22.06 690 ALA A C 1
ATOM 753 O O . ALA A 1 133 ? -29.302 -33.405 46.184 1.00 21.88 690 ALA A O 1
ATOM 755 N N . ALA A 1 134 ? -31.353 -33.964 46.918 1.00 16.90 691 ALA A N 1
ATOM 756 C CA . ALA A 1 134 ? -30.885 -35.097 47.715 1.00 20.01 691 ALA A CA 1
ATOM 757 C C . ALA A 1 134 ? -30.254 -36.188 46.837 1.00 24.28 691 ALA A C 1
ATOM 758 O O . ALA A 1 134 ? -29.315 -36.868 47.256 1.00 20.19 691 ALA A O 1
ATOM 760 N N . ALA A 1 135 ? -30.774 -36.349 45.621 1.00 28.08 692 ALA A N 1
ATOM 761 C CA . ALA A 1 135 ? -30.266 -37.356 44.694 1.00 25.16 692 ALA A CA 1
ATOM 762 C C . ALA A 1 135 ? -28.879 -37.004 44.163 1.00 28.09 692 ALA A C 1
ATOM 763 O O . ALA A 1 135 ? -28.023 -37.879 44.005 1.00 27.37 692 ALA A O 1
ATOM 765 N N . LEU A 1 136 ? -28.656 -35.722 43.891 1.00 27.95 693 LEU A N 1
ATOM 766 C CA . LEU A 1 136 ? -27.376 -35.270 43.364 1.00 25.99 693 LEU A CA 1
ATOM 767 C C . LEU A 1 136 ? -26.345 -34.981 44.440 1.00 25.55 693 LEU A C 1
ATOM 768 O O . LEU A 1 136 ? -25.190 -35.398 44.320 1.00 21.15 693 LEU A O 1
ATOM 773 N N . LEU A 1 137 ? -26.758 -34.258 45.482 1.00 26.57 694 LEU A N 1
ATOM 774 C CA . LEU A 1 137 ? -25.860 -33.900 46.584 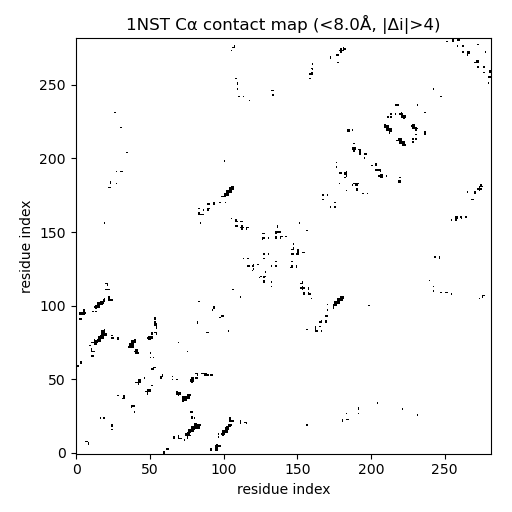1.00 20.21 694 LEU A CA 1
ATOM 775 C C . LEU A 1 137 ? -26.381 -34.441 47.915 1.00 21.62 694 LEU A C 1
ATOM 776 O O . LEU A 1 137 ? -26.784 -33.687 48.799 1.00 22.47 694 LEU A O 1
ATOM 781 N N . PRO A 1 138 ? -26.384 -35.773 48.066 1.00 17.87 695 PRO A N 1
ATOM 782 C CA . PRO A 1 138 ? -26.849 -36.466 49.270 1.00 19.65 695 PRO A CA 1
ATOM 783 C C . PRO A 1 138 ? -26.230 -36.009 50.583 1.00 19.14 695 PRO A C 1
ATOM 784 O O . PRO A 1 138 ? -26.892 -36.032 51.620 1.00 18.42 695 PRO A O 1
ATOM 788 N N . LYS A 1 139 ? -24.968 -35.595 50.541 1.00 18.67 696 LYS A N 1
ATOM 789 C CA . LYS A 1 139 ? -24.271 -35.170 51.745 1.00 22.66 696 LYS A CA 1
ATOM 790 C C . LYS A 1 139 ? -24.282 -33.673 52.009 1.00 17.36 696 LYS A C 1
ATOM 791 O O . LYS A 1 139 ? -23.748 -33.211 53.022 1.00 17.18 696 LYS A O 1
ATOM 797 N N . ALA A 1 140 ? -24.899 -32.922 51.107 1.00 15.79 697 ALA A N 1
ATOM 798 C CA . ALA A 1 140 ? -24.977 -31.474 51.243 1.00 18.02 697 ALA A CA 1
ATOM 799 C C . ALA A 1 140 ? -25.621 -31.016 52.549 1.00 17.77 697 ALA A C 1
ATOM 800 O O . ALA A 1 140 ? -26.385 -31.750 53.180 1.00 19.05 697 ALA A O 1
ATOM 802 N N . LYS A 1 141 ? -25.286 -29.795 52.953 1.00 21.02 698 LYS A N 1
ATOM 803 C CA . LYS A 1 141 ? -25.856 -29.192 54.154 1.00 21.74 698 LYS A CA 1
ATOM 804 C C . LYS A 1 141 ? -27.009 -28.344 53.641 1.00 15.61 698 LYS A C 1
ATOM 805 O O . LYS A 1 141 ? -26.918 -27.764 52.556 1.00 12.57 698 LYS A O 1
ATOM 811 N N . VAL A 1 142 ? -28.090 -28.289 54.407 1.00 13.44 699 VAL A N 1
ATOM 812 C CA . VAL A 1 142 ? -29.262 -27.523 54.015 1.00 11.04 699 VAL A CA 1
ATOM 813 C C . VAL A 1 142 ? -29.531 -26.454 55.067 1.00 12.35 699 VAL A C 1
ATOM 814 O O . VAL A 1 142 ? -29.711 -26.751 56.250 1.00 12.74 699 VAL A O 1
ATOM 818 N N . LEU A 1 143 ? -29.532 -25.203 54.628 1.00 11.53 700 LEU A N 1
ATOM 819 C CA . LEU A 1 143 ? -29.760 -24.082 55.521 1.00 9.56 700 LEU A CA 1
ATOM 820 C C . LEU A 1 143 ? -30.969 -23.266 55.076 1.00 11.01 700 LEU A C 1
ATOM 821 O O . LEU A 1 143 ? -31.152 -23.008 53.888 1.00 9.01 700 LEU A O 1
ATOM 826 N N . THR A 1 144 ? -31.800 -22.886 56.043 1.00 10.22 701 THR A N 1
ATOM 827 C CA . THR A 1 144 ? -32.999 -22.088 55.794 1.00 12.15 701 THR A CA 1
ATOM 828 C C . THR A 1 144 ? -33.082 -20.981 56.841 1.00 16.47 701 THR A C 1
ATOM 829 O O . THR A 1 144 ? -32.592 -21.131 57.958 1.00 12.27 701 THR A O 1
ATOM 833 N N . ILE A 1 145 ? -33.704 -19.870 56.473 1.00 17.93 702 ILE A N 1
ATOM 834 C CA . ILE A 1 145 ? -33.837 -18.729 57.371 1.00 11.61 702 ILE A CA 1
ATOM 835 C C . ILE A 1 145 ? -35.309 -18.353 57.574 1.00 14.31 702 ILE A C 1
ATOM 836 O O . ILE A 1 145 ? -36.051 -18.165 56.611 1.00 9.18 702 ILE A O 1
ATOM 841 N N . LEU A 1 146 ? -35.726 -18.240 58.831 1.00 13.30 703 LEU A N 1
ATOM 842 C CA . LEU A 1 146 ? -37.110 -17.891 59.125 1.00 13.87 703 LEU A CA 1
ATOM 843 C C . LEU A 1 146 ? -37.294 -16.591 59.899 1.00 13.99 703 LEU A C 1
ATOM 844 O O . LEU A 1 146 ? -36.605 -16.338 60.880 1.00 11.43 703 LEU A O 1
ATOM 849 N N . ILE A 1 147 ? -38.217 -15.761 59.431 1.00 15.40 704 ILE A N 1
ATOM 850 C CA . ILE A 1 147 ? -38.554 -14.520 60.116 1.00 16.48 704 ILE A CA 1
ATOM 851 C C . ILE A 1 147 ? -40.052 -14.632 60.300 1.00 17.67 704 ILE A C 1
ATOM 852 O O . ILE A 1 147 ? -40.692 -15.511 59.709 1.00 18.51 704 ILE A O 1
ATOM 857 N N . ASN A 1 148 ? -40.618 -13.767 61.125 1.00 16.57 705 ASN A N 1
ATOM 858 C CA . ASN A 1 148 ? -42.046 -13.802 61.336 1.00 10.45 705 ASN A CA 1
ATOM 859 C C . ASN A 1 148 ? -42.702 -13.823 59.963 1.00 10.86 705 ASN A C 1
ATOM 860 O O . ASN A 1 148 ? -42.459 -12.945 59.141 1.00 10.72 705 ASN A O 1
ATOM 865 N N . PRO A 1 149 ? -43.544 -14.835 59.703 1.00 9.54 706 PRO A N 1
ATOM 866 C CA . PRO A 1 149 ? -44.251 -15.008 58.426 1.00 11.54 706 PRO A CA 1
ATOM 867 C C . PRO A 1 149 ? -45.019 -13.777 57.919 1.00 12.79 706 PRO A C 1
ATOM 868 O O . PRO A 1 149 ? -45.087 -13.528 56.710 1.00 15.77 706 PRO A O 1
ATOM 872 N N . ALA A 1 150 ? -45.591 -13.015 58.849 1.00 12.31 707 ALA A N 1
ATOM 873 C CA . ALA A 1 150 ? -46.359 -11.811 58.527 1.00 10.31 707 ALA A CA 1
ATOM 874 C C . ALA A 1 150 ? -45.464 -10.745 57.915 1.00 7.36 707 ALA A C 1
ATOM 875 O O . ALA A 1 150 ? -45.829 -10.108 56.929 1.00 11.89 707 ALA A O 1
ATOM 877 N N . ASP A 1 151 ? -44.292 -10.552 58.511 1.00 8.51 708 ASP A N 1
ATOM 878 C CA . ASP A 1 151 ? -43.334 -9.568 58.014 1.00 8.96 708 ASP A CA 1
ATOM 879 C C . ASP A 1 151 ? -42.715 -10.057 56.720 1.00 13.81 708 ASP A C 1
ATOM 880 O O . ASP A 1 151 ? -42.374 -9.264 55.843 1.00 7.99 708 ASP A O 1
ATOM 885 N N . ARG A 1 152 ? -42.565 -11.375 56.620 1.00 9.85 709 ARG A N 1
ATOM 886 C CA . ARG A 1 152 ? -41.999 -12.007 55.437 1.00 12.88 709 ARG A CA 1
ATOM 887 C C . ARG A 1 152 ? -42.972 -11.828 54.271 1.00 7.05 709 ARG A C 1
ATOM 888 O O . ARG A 1 152 ? -42.569 -11.657 53.116 1.00 9.62 709 ARG A O 1
ATOM 896 N N . ALA A 1 153 ? -44.259 -11.871 54.587 1.00 8.90 710 ALA A N 1
ATOM 897 C CA . ALA A 1 153 ? -45.306 -11.696 53.587 1.00 9.12 710 ALA A CA 1
ATOM 898 C C . ALA A 1 153 ? -45.338 -10.226 53.173 1.00 11.49 710 ALA A C 1
ATOM 899 O O . ALA A 1 153 ? -45.477 -9.898 51.995 1.00 16.52 710 ALA A O 1
ATOM 901 N N . TYR A 1 154 ? -45.209 -9.346 54.157 1.00 11.92 711 TYR A N 1
ATOM 902 C CA . TYR A 1 154 ? -45.217 -7.908 53.923 1.00 13.22 711 TYR A CA 1
ATOM 903 C C . TYR A 1 154 ? -44.032 -7.505 53.048 1.00 13.78 711 TYR A C 1
ATOM 904 O O . TYR A 1 154 ? -44.163 -6.700 52.125 1.00 13.42 711 TYR A O 1
ATOM 913 N N . SER A 1 155 ? -42.872 -8.077 53.337 1.00 19.02 712 SER A N 1
ATOM 914 C CA . SER A 1 155 ? -41.668 -7.776 52.581 1.00 14.01 712 SER A CA 1
ATOM 915 C C . SER A 1 155 ? -41.816 -8.214 51.128 1.00 20.38 712 SER A C 1
ATOM 916 O O . SER A 1 155 ? -41.305 -7.555 50.216 1.00 22.60 712 SER A O 1
ATOM 919 N N . TRP A 1 156 ? -42.510 -9.324 50.904 1.00 18.71 713 TRP A N 1
ATOM 920 C CA . TRP A 1 156 ? -42.689 -9.799 49.539 1.00 17.41 713 TRP A CA 1
ATOM 921 C C . TRP A 1 156 ? -43.573 -8.821 48.801 1.00 15.93 713 TRP A C 1
ATOM 922 O O . TRP A 1 156 ? -43.297 -8.464 47.661 1.00 21.25 713 TRP A O 1
ATOM 933 N N . TYR A 1 157 ? -44.642 -8.396 49.462 1.00 14.40 714 TYR A N 1
ATOM 934 C CA . TYR A 1 157 ? -45.573 -7.444 48.881 1.00 13.91 714 TYR A CA 1
ATOM 935 C C . TYR A 1 157 ? -44.806 -6.182 48.526 1.00 14.17 714 TYR A C 1
ATOM 936 O O . TYR A 1 157 ? -44.899 -5.673 47.406 1.00 8.61 714 TYR A O 1
ATOM 945 N N . GLN A 1 158 ? -44.049 -5.672 49.490 1.00 17.41 715 GLN A N 1
ATOM 946 C CA . GLN A 1 158 ? -43.259 -4.468 49.262 1.00 17.63 715 GLN A CA 1
ATOM 947 C C . GLN A 1 158 ? -42.261 -4.714 48.137 1.00 16.75 715 GLN A C 1
ATOM 948 O O . GLN A 1 158 ? -41.929 -3.803 47.371 1.00 12.32 715 GLN A O 1
ATOM 954 N N . HIS A 1 159 ? -41.800 -5.960 48.042 1.00 19.91 716 HIS A N 1
ATOM 955 C CA . HIS A 1 159 ? -40.847 -6.366 47.019 1.00 17.83 716 HIS A CA 1
ATOM 956 C C . HIS A 1 159 ? -41.487 -6.310 45.631 1.00 19.47 716 HIS A C 1
ATOM 957 O O . HIS A 1 159 ? -40.882 -5.811 44.677 1.00 24.24 716 HIS A O 1
ATOM 964 N N . GLN A 1 160 ? -42.712 -6.817 45.515 1.00 21.47 717 GLN A N 1
ATOM 965 C CA . GLN A 1 160 ? -43.404 -6.798 44.234 1.00 19.00 717 GLN A CA 1
ATOM 966 C C . GLN A 1 160 ? -43.776 -5.379 43.819 1.00 20.02 717 GLN A C 1
ATOM 967 O O . GLN A 1 160 ? -43.846 -5.076 42.634 1.00 25.66 717 GLN A O 1
ATOM 973 N N . ARG A 1 161 ? -44.008 -4.505 44.791 1.00 24.68 718 ARG A N 1
ATOM 974 C CA . ARG A 1 161 ? -44.348 -3.123 44.474 1.00 24.74 718 ARG A CA 1
ATOM 975 C C . ARG A 1 161 ? -43.108 -2.437 43.924 1.00 26.05 718 ARG A C 1
ATOM 976 O O . ARG A 1 161 ? -43.174 -1.707 42.938 1.00 23.70 718 ARG A O 1
ATOM 984 N N . ALA A 1 162 ? -41.975 -2.684 44.573 1.00 26.80 719 ALA A N 1
ATOM 985 C CA . ALA A 1 162 ? -40.700 -2.109 44.162 1.00 26.26 719 ALA A CA 1
ATOM 986 C C . ALA A 1 162 ? -40.368 -2.495 42.724 1.00 25.63 719 ALA A C 1
ATOM 987 O O . ALA A 1 162 ? -39.732 -1.733 41.999 1.00 30.88 719 ALA A O 1
ATOM 989 N N . HIS A 1 163 ? -40.784 -3.690 42.321 1.00 27.35 720 HIS A N 1
ATOM 990 C CA . HIS A 1 163 ? -40.542 -4.157 40.966 1.00 27.89 720 HIS A CA 1
ATOM 991 C C . HIS A 1 163 ? -41.724 -3.771 40.089 1.00 30.97 720 HIS A C 1
ATOM 992 O O . HIS A 1 163 ? -41.956 -4.349 39.024 1.00 32.37 720 HIS A O 1
ATOM 999 N N . ASP A 1 164 ? -42.466 -2.778 40.567 1.00 28.59 721 ASP A N 1
ATOM 1000 C CA . ASP A 1 164 ? -43.633 -2.249 39.878 1.00 29.87 721 ASP A CA 1
ATOM 1001 C C . ASP A 1 164 ? -44.683 -3.275 39.466 1.00 31.19 721 ASP A C 1
ATOM 1002 O O . ASP A 1 164 ? -45.247 -3.180 38.377 1.00 35.04 721 ASP A O 1
ATOM 1007 N N . ASP A 1 165 ? -44.941 -4.255 40.328 1.00 29.65 722 ASP A N 1
ATOM 1008 C CA . ASP A 1 165 ? -45.968 -5.260 40.055 1.00 32.26 722 ASP A CA 1
ATOM 1009 C C . ASP A 1 165 ? -47.298 -4.504 40.205 1.00 30.32 722 ASP A C 1
ATOM 1010 O O . ASP A 1 165 ? -47.576 -3.926 41.260 1.00 32.67 722 ASP A O 1
ATOM 1015 N N . PRO A 1 166 ? -48.133 -4.499 39.147 1.00 28.83 723 PRO A N 1
ATOM 1016 C CA . PRO A 1 166 ? -49.434 -3.819 39.116 1.00 30.18 723 PRO A CA 1
ATOM 1017 C C . PRO A 1 166 ? -50.450 -4.263 40.166 1.00 37.13 723 PRO A C 1
ATOM 1018 O O . PRO A 1 166 ? -51.143 -3.429 40.751 1.00 32.49 723 PRO A O 1
ATOM 1022 N N . VAL A 1 167 ? -50.556 -5.569 40.388 1.00 29.20 724 VAL A N 1
ATOM 1023 C CA . VAL A 1 167 ? -51.492 -6.084 41.379 1.00 31.81 724 VAL A CA 1
ATOM 1024 C C . VAL A 1 167 ? -51.061 -5.603 42.761 1.00 29.65 724 VAL A C 1
ATOM 1025 O O . VAL A 1 167 ? -51.901 -5.264 43.605 1.00 26.22 724 VAL A O 1
ATOM 1029 N N . ALA A 1 168 ? -49.746 -5.568 42.977 1.00 28.03 725 ALA A N 1
ATOM 1030 C CA . ALA A 1 168 ? -49.181 -5.134 44.245 1.00 25.35 725 ALA A CA 1
ATOM 1031 C C . ALA A 1 168 ? -49.287 -3.619 44.397 1.00 22.95 725 ALA A C 1
ATOM 1032 O O . ALA A 1 168 ? -49.403 -3.097 45.505 1.00 24.61 725 ALA A O 1
ATOM 1034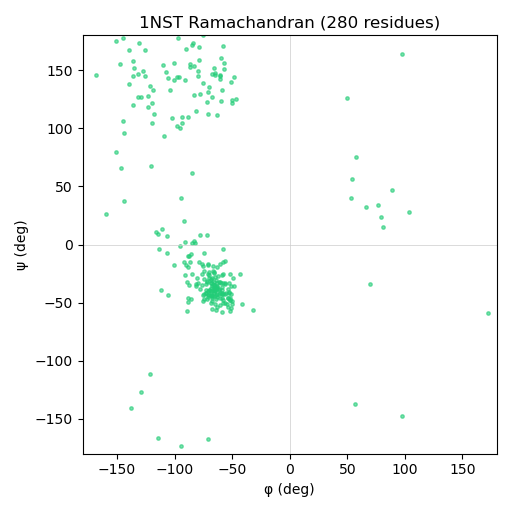 N N . LEU A 1 169 ? -49.250 -2.914 43.274 1.00 25.25 726 LEU A N 1
ATOM 1035 C CA . LEU A 1 169 ? -49.344 -1.461 43.291 1.00 24.30 726 LEU A CA 1
ATOM 1036 C C . LEU A 1 169 ? -50.801 -1.014 43.316 1.00 23.08 726 LEU A C 1
ATOM 1037 O O . LEU A 1 169 ? -51.118 0.081 43.793 1.00 24.39 726 LEU A O 1
ATOM 1042 N N . LYS A 1 170 ? -51.681 -1.873 42.810 1.00 25.12 727 LYS A N 1
ATOM 1043 C CA . LYS A 1 170 ? -53.101 -1.572 42.756 1.00 25.67 727 LYS A CA 1
ATOM 1044 C C . LYS A 1 170 ? -53.835 -1.828 44.061 1.00 21.65 727 LYS A C 1
ATOM 1045 O O . LYS A 1 170 ? -54.761 -1.103 44.414 1.00 29.60 727 LYS A O 1
ATOM 1051 N N . TYR A 1 171 ? -53.434 -2.862 44.779 1.00 21.07 728 TYR A N 1
ATOM 1052 C CA . TYR A 1 171 ? -54.093 -3.182 46.034 1.00 20.98 728 TYR A CA 1
ATOM 1053 C C . TYR A 1 171 ? -53.189 -2.906 47.212 1.00 18.15 728 TYR A C 1
ATOM 1054 O O . TYR A 1 171 ? -51.969 -2.918 47.086 1.00 23.09 728 TYR A O 1
ATOM 1063 N N . THR A 1 172 ? -53.790 -2.650 48.364 1.00 18.82 729 THR A N 1
ATOM 1064 C CA . THR A 1 172 ? -53.013 -2.410 49.556 1.00 15.67 729 THR A CA 1
ATOM 1065 C C . THR A 1 172 ? -52.692 -3.778 50.153 1.00 20.37 729 THR A C 1
ATOM 1066 O O . THR A 1 172 ? -53.204 -4.808 49.687 1.00 18.17 729 THR A O 1
ATOM 1070 N N . PHE A 1 173 ? -51.836 -3.791 51.170 1.00 19.60 730 PHE A N 1
ATOM 1071 C CA . PHE A 1 173 ? -51.446 -5.035 51.820 1.00 16.44 730 PHE A CA 1
ATOM 1072 C C . PHE A 1 173 ? -52.634 -5.786 52.401 1.00 18.82 730 PHE A C 1
ATOM 1073 O O . PHE A 1 173 ? -52.759 -7.000 52.225 1.00 19.73 730 PHE A O 1
ATOM 1081 N N . HIS A 1 174 ? -53.507 -5.069 53.096 1.00 17.21 731 HIS A N 1
ATOM 1082 C CA . HIS A 1 174 ? -54.663 -5.711 53.681 1.00 17.34 731 HIS A CA 1
ATOM 1083 C C . HIS A 1 174 ? -55.551 -6.335 52.628 1.00 18.71 731 HIS A C 1
ATOM 1084 O O . HIS A 1 174 ? -56.100 -7.407 52.835 1.00 15.57 731 HIS A O 1
ATOM 1091 N N . GLU A 1 175 ? -55.693 -5.661 51.497 1.00 17.29 732 GLU A N 1
ATOM 1092 C CA . GLU A 1 175 ? -56.522 -6.182 50.423 1.00 17.18 732 GLU A CA 1
ATOM 1093 C C . GLU A 1 175 ? -55.912 -7.449 49.857 1.00 14.49 732 GLU A C 1
ATOM 1094 O O . GLU A 1 175 ? -56.628 -8.340 49.415 1.00 18.12 732 GLU A O 1
ATOM 1100 N N . VAL A 1 176 ? -54.588 -7.532 49.866 1.00 13.73 733 VAL A N 1
ATOM 1101 C CA . VAL A 1 176 ? -53.919 -8.710 49.333 1.00 14.91 733 VAL A CA 1
ATOM 1102 C C . VAL A 1 176 ? -54.090 -9.927 50.238 1.00 15.45 733 VAL A C 1
ATOM 1103 O O . VAL A 1 176 ? -54.423 -11.021 49.765 1.00 17.02 733 VAL A O 1
ATOM 1107 N N . ILE A 1 177 ? -53.871 -9.734 51.537 1.00 16.98 734 ILE A N 1
ATOM 1108 C CA . ILE A 1 177 ? -53.960 -10.832 52.491 1.00 17.41 734 ILE A CA 1
ATOM 1109 C C . ILE A 1 177 ? -55.382 -11.260 52.812 1.00 16.03 734 ILE A C 1
ATOM 1110 O O . ILE A 1 177 ? -55.607 -12.367 53.306 1.00 21.57 734 ILE A O 1
ATOM 1115 N N . THR A 1 178 ? -56.344 -10.394 52.527 1.00 16.58 735 THR A N 1
ATOM 1116 C CA . THR A 1 178 ? -57.738 -10.727 52.780 1.00 18.17 735 THR A CA 1
ATOM 1117 C C . THR A 1 178 ? -58.455 -10.904 51.444 1.00 22.08 735 THR A C 1
ATOM 1118 O O . THR A 1 178 ? -59.688 -10.943 51.384 1.00 19.22 735 THR A O 1
ATOM 1122 N N . ALA A 1 179 ? -57.672 -11.012 50.371 1.00 21.31 736 ALA A N 1
ATOM 1123 C CA . ALA A 1 179 ? -58.235 -11.196 49.039 1.00 26.00 736 ALA A CA 1
ATOM 1124 C C . ALA A 1 179 ? -59.287 -12.284 49.139 1.00 32.67 736 ALA A C 1
ATOM 1125 O O . ALA A 1 179 ? -58.993 -13.385 49.603 1.00 28.43 736 ALA A O 1
ATOM 1127 N N . GLY A 1 180 ? -60.506 -11.983 48.698 1.00 30.91 737 GLY A N 1
ATOM 1128 C CA . GLY A 1 180 ? -61.568 -12.966 48.800 1.00 34.47 737 GLY A CA 1
ATOM 1129 C C . GLY A 1 180 ? -62.532 -13.163 47.646 1.00 33.86 737 GLY A C 1
ATOM 1130 O O . GLY A 1 180 ? -62.157 -13.148 46.474 1.00 33.55 737 GLY A O 1
ATOM 1131 N N . SER A 1 181 ? -63.796 -13.359 48.008 1.00 37.20 738 SER A N 1
ATOM 1132 C CA . SER A 1 181 ? -64.871 -13.605 47.054 1.00 36.96 738 SER A CA 1
ATOM 1133 C C . SER A 1 181 ? -64.971 -12.643 45.867 1.00 41.24 738 SER A C 1
ATOM 1134 O O . SER A 1 181 ? -65.447 -13.030 44.794 1.00 41.25 738 SER A O 1
ATOM 1137 N N . ASP A 1 182 ? -64.529 -11.401 46.047 1.00 41.20 739 ASP A N 1
ATOM 1138 C CA . ASP A 1 182 ? -64.576 -10.420 44.959 1.00 41.09 739 ASP A CA 1
ATOM 1139 C C . ASP A 1 182 ? -63.186 -10.146 44.391 1.00 38.80 739 ASP A C 1
ATOM 1140 O O . ASP A 1 182 ? -63.008 -9.265 43.553 1.00 40.78 739 ASP A O 1
ATOM 1145 N N . ALA A 1 183 ? -62.209 -10.924 44.847 1.00 39.10 740 ALA A N 1
ATOM 1146 C CA . ALA A 1 183 ? -60.827 -10.777 44.415 1.00 34.81 740 ALA A CA 1
ATOM 1147 C C . ALA A 1 183 ? -60.581 -11.429 43.068 1.00 38.17 740 ALA A C 1
ATOM 1148 O O . ALA A 1 183 ? -61.159 -12.467 42.757 1.00 37.86 740 ALA A O 1
ATOM 1150 N N . SER A 1 184 ? -59.712 -10.811 42.277 1.00 38.44 741 SER A N 1
ATOM 1151 C CA . SER A 1 184 ? -59.369 -11.321 40.958 1.00 39.23 741 SER A CA 1
ATOM 1152 C C . SER A 1 184 ? -58.428 -12.523 41.065 1.00 39.70 741 SER A C 1
ATOM 1153 O O . SER A 1 184 ? -58.070 -12.952 42.161 1.00 35.15 741 SER A O 1
ATOM 1156 N N . SER A 1 185 ? -58.046 -13.074 39.920 1.00 40.42 742 SER A N 1
ATOM 1157 C CA . SER A 1 185 ? -57.149 -14.221 39.887 1.00 45.51 742 SER A CA 1
ATOM 1158 C C . SER A 1 185 ? -55.721 -13.770 40.190 1.00 39.51 742 SER A C 1
ATOM 1159 O O . SER A 1 185 ? -55.005 -14.420 40.953 1.00 39.28 742 SER A O 1
ATOM 1162 N N . LYS A 1 186 ? -55.318 -12.654 39.587 1.00 41.73 743 LYS A N 1
ATOM 1163 C CA . LYS A 1 186 ? -53.981 -12.102 39.793 1.00 39.88 743 LYS A CA 1
ATOM 1164 C C . LYS A 1 186 ? -53.811 -11.637 41.233 1.00 38.35 743 LYS A C 1
ATOM 1165 O O . LYS A 1 186 ? -52.735 -11.774 41.823 1.00 38.14 743 LYS A O 1
ATOM 1171 N N . LEU A 1 187 ? -54.878 -11.080 41.796 1.00 34.34 744 LEU A N 1
ATOM 1172 C CA . LEU A 1 187 ? -54.839 -10.603 43.168 1.00 30.22 744 LEU A CA 1
ATOM 1173 C C . LEU A 1 187 ? -54.731 -11.798 44.096 1.00 31.94 744 LEU A C 1
ATOM 1174 O O . LEU A 1 187 ? -54.008 -11.762 45.094 1.00 26.96 744 LEU A O 1
ATOM 1179 N N . ARG A 1 188 ? -55.464 -12.858 43.764 1.00 31.52 745 ARG A N 1
ATOM 1180 C CA . ARG A 1 188 ? -55.442 -14.074 44.566 1.00 31.36 745 ARG A CA 1
ATOM 1181 C C . ARG A 1 188 ? -54.027 -14.661 44.492 1.00 29.42 745 ARG A C 1
ATOM 1182 O O . ARG A 1 188 ? -53.441 -15.020 45.513 1.00 26.05 745 ARG A O 1
ATOM 1190 N N . ALA A 1 189 ? -53.486 -14.731 43.277 1.00 27.13 746 ALA A N 1
ATOM 1191 C CA . ALA A 1 189 ? -52.143 -15.255 43.042 1.00 23.92 746 ALA A CA 1
ATOM 1192 C C . ALA A 1 189 ? -51.093 -14.525 43.871 1.00 26.92 746 ALA A C 1
ATOM 1193 O O . ALA A 1 189 ? -50.181 -15.144 44.417 1.00 27.70 746 ALA A O 1
ATOM 1195 N N . LEU A 1 190 ? -51.211 -13.206 43.954 1.00 21.50 747 LEU A N 1
ATOM 1196 C CA . LEU A 1 190 ? -50.264 -12.423 44.733 1.00 23.08 747 LEU A CA 1
ATOM 1197 C C . LEU A 1 190 ? -50.384 -12.767 46.215 1.00 20.44 747 LEU A C 1
ATOM 1198 O O . LEU A 1 190 ? -49.389 -12.768 46.940 1.00 23.68 747 LEU A O 1
ATOM 1203 N N . GLN A 1 191 ? -51.608 -13.059 46.654 1.00 16.74 748 GLN A N 1
ATOM 1204 C CA . GLN A 1 191 ? -51.880 -13.416 48.051 1.00 20.10 748 GLN A CA 1
ATOM 1205 C C . GLN A 1 191 ? -51.177 -14.718 48.416 1.00 19.29 748 GLN A C 1
ATOM 1206 O O . GLN A 1 191 ? -50.584 -14.839 49.487 1.00 14.73 748 GLN A O 1
ATOM 1212 N N . ASN A 1 192 ? -51.260 -15.689 47.511 1.00 18.88 749 ASN A N 1
ATOM 1213 C CA . ASN A 1 192 ? -50.637 -16.994 47.692 1.00 18.08 749 ASN A CA 1
ATOM 1214 C C . ASN A 1 192 ? -49.121 -16.831 47.817 1.00 19.88 749 ASN A C 1
ATOM 1215 O O . ASN A 1 192 ? -48.483 -17.458 48.664 1.00 21.34 749 ASN A O 1
ATOM 1220 N N . ARG A 1 193 ? -48.558 -15.974 46.972 1.00 21.24 750 ARG A N 1
ATOM 1221 C CA . ARG A 1 193 ? -47.122 -15.708 46.960 1.00 22.14 750 ARG A CA 1
ATOM 1222 C C . ARG A 1 193 ? -46.636 -15.006 48.219 1.00 22.36 750 ARG A C 1
ATOM 1223 O O . ARG A 1 193 ? -45.452 -15.062 48.548 1.00 23.90 750 ARG A O 1
ATOM 1231 N N . CYS A 1 194 ? -47.548 -14.329 48.907 1.00 16.81 751 CYS A N 1
ATOM 1232 C CA . CYS A 1 194 ? -47.210 -13.620 50.134 1.00 16.85 751 CYS A CA 1
ATOM 1233 C C . CYS A 1 194 ? -47.344 -14.547 51.336 1.00 16.67 751 CYS A C 1
ATOM 1234 O O . CYS A 1 194 ? -46.461 -14.605 52.186 1.00 17.67 751 CYS A O 1
ATOM 1237 N N . LEU A 1 195 ? -48.455 -15.280 51.382 1.00 13.69 752 LEU A N 1
ATOM 1238 C CA . LEU A 1 195 ? -48.768 -16.168 52.498 1.00 16.82 752 LEU A CA 1
ATOM 1239 C C . LEU A 1 195 ? -48.260 -17.613 52.476 1.00 16.40 752 LEU A C 1
ATOM 1240 O O . LEU A 1 195 ? -47.684 -18.070 53.462 1.00 17.69 752 LEU A O 1
ATOM 1245 N N . VAL A 1 196 ? -48.473 -18.328 51.374 1.00 17.72 753 VAL A N 1
ATOM 1246 C CA . VAL A 1 196 ? -48.075 -19.732 51.291 1.00 15.29 753 VAL A CA 1
ATOM 1247 C C . VAL A 1 196 ? -46.626 -20.029 51.674 1.00 20.35 753 VAL A C 1
ATOM 1248 O O . VAL A 1 196 ? -46.365 -20.971 52.424 1.00 17.16 753 VAL A O 1
ATOM 1252 N N . PRO A 1 197 ? -45.662 -19.258 51.146 1.00 18.05 754 PRO A N 1
ATOM 1253 C CA . PRO A 1 197 ? -44.268 -19.535 51.517 1.00 16.23 754 PRO A CA 1
ATOM 1254 C C . PRO A 1 197 ? -44.023 -19.450 53.027 1.00 19.28 754 PRO A C 1
ATOM 1255 O O . PRO A 1 197 ? -42.993 -19.926 53.520 1.00 17.14 754 PRO A O 1
ATOM 1259 N N . GLY A 1 198 ? -44.980 -18.858 53.751 1.00 17.71 755 GLY A N 1
ATOM 1260 C CA . GLY A 1 198 ? -44.884 -18.707 55.202 1.00 9.86 755 GLY A CA 1
ATOM 1261 C C . GLY A 1 198 ? -45.348 -19.893 56.038 1.00 11.64 755 GLY A C 1
ATOM 1262 O O . GLY A 1 198 ? -45.343 -19.821 57.266 1.00 5.59 755 GLY A O 1
ATOM 1263 N N . TRP A 1 199 ? -45.780 -20.969 55.376 1.00 12.34 756 TRP A N 1
ATOM 1264 C CA . TRP A 1 199 ? -46.193 -22.207 56.054 1.00 16.34 756 TRP A CA 1
ATOM 1265 C C . TRP A 1 199 ? -44.869 -22.953 56.241 1.00 16.10 756 TRP A C 1
ATOM 1266 O O . TRP A 1 199 ? -44.663 -24.038 55.707 1.00 16.00 756 TRP A O 1
ATOM 1277 N N . TYR A 1 200 ? -43.969 -22.343 56.994 1.00 16.32 757 TYR A N 1
ATOM 1278 C CA . TYR A 1 200 ? -42.644 -22.893 57.225 1.00 16.94 757 TYR A CA 1
ATOM 1279 C C . TYR A 1 200 ? -42.548 -24.396 57.471 1.00 18.48 757 TYR A C 1
ATOM 1280 O O . TYR A 1 200 ? -41.759 -25.076 56.821 1.00 20.27 757 TYR A O 1
ATOM 1289 N N . ALA A 1 201 ? -43.345 -24.909 58.402 1.00 20.18 758 ALA A N 1
ATOM 1290 C CA . ALA A 1 201 ? -43.311 -26.328 58.745 1.00 20.13 758 ALA A CA 1
ATOM 1291 C C . ALA A 1 201 ? -43.590 -27.223 57.547 1.00 19.80 758 ALA A C 1
ATOM 1292 O O . ALA A 1 201 ? -42.866 -28.194 57.297 1.00 20.48 758 ALA A O 1
ATOM 1294 N N . THR A 1 202 ? -44.642 -26.892 56.808 1.00 17.41 759 THR A N 1
ATOM 1295 C CA . THR A 1 202 ? -45.032 -27.663 55.639 1.00 18.33 759 THR A CA 1
ATOM 1296 C C . THR A 1 202 ? -43.873 -27.912 54.681 1.00 16.84 759 THR A C 1
ATOM 1297 O O . THR A 1 202 ? -43.648 -29.040 54.246 1.00 18.14 759 THR A O 1
ATOM 1301 N N . HIS A 1 203 ? -43.134 -26.860 54.356 1.00 17.65 760 HIS A N 1
ATOM 1302 C CA . HIS A 1 203 ? -42.014 -26.980 53.434 1.00 16.14 760 HIS A CA 1
ATOM 1303 C C . HIS A 1 203 ? -40.787 -27.617 54.055 1.00 16.62 760 HIS A C 1
ATOM 1304 O O . HIS A 1 203 ? -40.067 -28.346 53.385 1.00 18.36 760 HIS A O 1
ATOM 1311 N N . ILE A 1 204 ? -40.551 -27.341 55.332 1.00 20.93 761 ILE A N 1
ATOM 1312 C CA . ILE A 1 204 ? -39.398 -27.896 56.038 1.00 19.40 761 ILE A CA 1
ATOM 1313 C C . ILE A 1 204 ? -39.524 -29.418 56.146 1.00 19.40 761 ILE A C 1
ATOM 1314 O O . ILE A 1 204 ? -38.517 -30.128 56.195 1.00 20.41 761 ILE A O 1
ATOM 1319 N N . GLU A 1 205 ? -40.758 -29.919 56.164 1.00 20.99 762 GLU A N 1
ATOM 1320 C CA . GLU A 1 205 ? -40.989 -31.362 56.238 1.00 19.18 762 GLU A CA 1
ATOM 1321 C C . GLU A 1 205 ? -40.542 -32.031 54.928 1.00 20.82 762 GLU A C 1
ATOM 1322 O O . GLU A 1 205 ? -39.993 -33.131 54.944 1.00 23.00 762 GLU A O 1
ATOM 1328 N N . ARG A 1 206 ? -40.777 -31.357 53.802 1.00 18.62 763 ARG A N 1
ATOM 1329 C CA . ARG A 1 206 ? -40.406 -31.885 52.492 1.00 22.41 763 ARG A CA 1
ATOM 1330 C C . ARG A 1 206 ? -38.901 -32.048 52.376 1.00 20.40 763 ARG A C 1
ATOM 1331 O O . ARG A 1 206 ? -38.407 -32.992 51.752 1.00 23.21 763 ARG A O 1
ATOM 1339 N N . TRP A 1 207 ? -38.175 -31.107 52.971 1.00 24.38 764 TRP A N 1
ATOM 1340 C CA . TRP A 1 207 ? -36.716 -31.131 52.957 1.00 23.84 764 TRP A CA 1
ATOM 1341 C C . TRP A 1 207 ? -36.222 -32.123 54.011 1.00 24.58 764 TRP A C 1
ATOM 1342 O O . TRP A 1 207 ? -35.188 -32.780 53.829 1.00 23.56 764 TRP A O 1
ATOM 1353 N N . LEU A 1 208 ? -36.974 -32.229 55.107 1.00 16.85 765 LEU A N 1
ATOM 1354 C CA . LEU A 1 208 ? -36.613 -33.126 56.198 1.00 23.62 765 LEU A CA 1
ATOM 1355 C C . LEU A 1 208 ? -36.802 -34.590 55.821 1.00 21.92 765 LEU A C 1
ATOM 1356 O O . LEU A 1 208 ? -36.272 -35.484 56.479 1.00 20.95 765 LEU A O 1
ATOM 1361 N N . SER A 1 209 ? -37.558 -34.836 54.761 1.00 23.54 766 SER A N 1
ATOM 1362 C CA . SER A 1 209 ? -37.788 -36.201 54.311 1.00 25.21 766 SER A CA 1
ATOM 1363 C C . SER A 1 209 ? -36.690 -36.607 53.327 1.00 28.84 766 SER A C 1
ATOM 1364 O O . SER A 1 209 ? -36.468 -37.794 53.086 1.00 33.29 766 SER A O 1
ATOM 1367 N N . ALA A 1 210 ? -36.007 -35.609 52.767 1.00 25.25 767 ALA A N 1
ATOM 1368 C CA . ALA A 1 210 ? -34.936 -35.835 51.803 1.00 23.76 767 ALA A CA 1
ATOM 1369 C C . ALA A 1 210 ? -33.567 -35.720 52.452 1.00 22.13 767 ALA A C 1
ATOM 1370 O O . ALA A 1 210 ? -32.573 -36.192 51.898 1.00 19.75 767 ALA A O 1
ATOM 1372 N N . TYR A 1 211 ? -33.520 -35.103 53.630 1.00 23.14 768 TYR A N 1
ATOM 1373 C CA . TYR A 1 211 ? -32.258 -34.925 54.353 1.00 25.57 768 TYR A CA 1
ATOM 1374 C C . TYR A 1 211 ? -32.359 -35.224 55.840 1.00 20.26 768 TYR A C 1
ATOM 1375 O O . TYR A 1 211 ? -33.376 -34.955 56.476 1.00 23.29 768 TYR A O 1
ATOM 1384 N N . HIS A 1 212 ? -31.281 -35.772 56.390 1.00 26.47 769 HIS A N 1
ATOM 1385 C CA . HIS A 1 212 ? -31.229 -36.091 57.808 1.00 27.43 769 HIS A CA 1
ATOM 1386 C C . HIS A 1 212 ? -31.285 -34.784 58.577 1.00 21.48 769 HIS A C 1
ATOM 1387 O O . HIS A 1 212 ? -30.865 -33.745 58.078 1.00 25.05 769 HIS A O 1
ATOM 1394 N N . ALA A 1 213 ? -31.805 -34.838 59.793 1.00 22.71 770 ALA A N 1
ATOM 1395 C CA . ALA A 1 213 ? -31.909 -33.651 60.623 1.00 22.03 770 ALA A CA 1
ATOM 1396 C C . ALA A 1 213 ? -30.568 -32.947 60.852 1.00 18.98 770 ALA A C 1
ATOM 1397 O O . ALA A 1 213 ? -30.489 -31.718 60.778 1.00 19.17 770 ALA A O 1
ATOM 1399 N N . ASN A 1 214 ? -29.518 -33.719 61.118 1.00 17.38 771 ASN A N 1
ATOM 1400 C CA . ASN A 1 214 ? -28.205 -33.139 61.380 1.00 17.85 771 ASN A CA 1
ATOM 1401 C C . ASN A 1 214 ? -27.506 -32.551 60.156 1.00 15.40 771 ASN A C 1
ATOM 1402 O O . ASN A 1 214 ? -26.334 -32.176 60.212 1.00 15.59 771 ASN A O 1
ATOM 1407 N N . GLN A 1 215 ? -28.224 -32.476 59.048 1.00 12.38 772 GLN A N 1
ATOM 1408 C CA . GLN A 1 215 ? -27.672 -31.898 57.830 1.00 10.13 772 GLN A CA 1
ATOM 1409 C C . GLN A 1 215 ? -28.482 -30.657 57.490 1.00 14.31 772 GLN A C 1
ATOM 1410 O O . GLN A 1 215 ? -28.346 -30.099 56.407 1.00 17.38 772 GLN A O 1
ATOM 1416 N N . ILE A 1 216 ? -29.323 -30.234 58.427 1.00 11.33 773 ILE A N 1
ATOM 1417 C CA . ILE A 1 216 ? -30.184 -29.083 58.230 1.00 13.07 773 ILE A CA 1
ATOM 1418 C C . ILE A 1 216 ? -29.999 -28.065 59.341 1.00 15.73 773 ILE A C 1
ATOM 1419 O O . ILE A 1 216 ? -29.756 -28.430 60.484 1.00 17.32 773 ILE A O 1
ATOM 1424 N N . LEU A 1 217 ? -30.104 -26.785 58.996 1.00 13.76 774 LEU A N 1
ATOM 1425 C CA . LEU A 1 217 ? -29.969 -25.715 59.975 1.00 13.18 774 LEU A CA 1
ATOM 1426 C C . LEU A 1 217 ? -31.056 -24.668 59.762 1.00 11.48 774 LEU A C 1
ATOM 1427 O O . LEU A 1 217 ? -31.157 -24.077 58.694 1.00 9.79 774 LEU A O 1
ATOM 1432 N N . VAL A 1 218 ? -31.884 -24.453 60.776 1.00 13.01 775 VAL A N 1
ATOM 1433 C CA . VAL A 1 218 ? -32.940 -23.457 60.677 1.00 11.69 775 VAL A CA 1
ATOM 1434 C C . VAL A 1 218 ? -32.480 -22.216 61.437 1.00 15.49 775 VAL A C 1
ATOM 1435 O O . VAL A 1 218 ? -32.399 -22.215 62.664 1.00 16.30 775 VAL A O 1
ATOM 1439 N N . LEU A 1 219 ? -32.163 -21.166 60.690 1.00 12.66 776 LEU A N 1
ATOM 1440 C CA . LEU A 1 219 ? -31.679 -19.924 61.274 1.00 13.04 776 LEU A CA 1
ATOM 1441 C C . LEU A 1 219 ? -32.787 -18.974 61.698 1.00 16.45 776 LEU A C 1
ATOM 1442 O O . LEU A 1 219 ? -33.888 -18.990 61.148 1.00 17.34 776 LEU A O 1
ATOM 1447 N N . ASP A 1 220 ? -32.479 -18.148 62.689 1.00 15.12 777 ASP A N 1
ATOM 1448 C CA . ASP A 1 220 ? -33.414 -17.148 63.175 1.00 15.66 777 ASP A CA 1
ATOM 1449 C C . ASP A 1 220 ? -33.187 -15.898 62.307 1.00 17.11 777 ASP A C 1
ATOM 1450 O O . ASP A 1 220 ? -32.144 -15.245 62.413 1.00 18.97 777 ASP A O 1
ATOM 1455 N N . GLY A 1 221 ? -34.151 -15.587 61.442 1.00 15.57 778 GLY A N 1
ATOM 1456 C CA . GLY A 1 221 ? -34.031 -14.433 60.572 1.00 13.85 778 GLY A CA 1
ATOM 1457 C C . GLY A 1 221 ? -33.920 -13.114 61.315 1.00 15.37 778 GLY A C 1
ATOM 1458 O O . GLY A 1 221 ? -33.250 -12.180 60.848 1.00 15.12 778 GLY A O 1
ATOM 1459 N N . LYS A 1 222 ? -34.576 -13.033 62.469 1.00 12.01 779 LYS A N 1
ATOM 1460 C CA . LYS A 1 222 ? -34.541 -11.819 63.279 1.00 11.34 779 LYS A CA 1
ATOM 1461 C C . LYS A 1 222 ? -33.153 -11.596 63.859 1.00 12.68 779 LYS A C 1
ATOM 1462 O O . LYS A 1 222 ? -32.644 -10.478 63.860 1.00 14.32 779 LYS A O 1
ATOM 1468 N N . LEU A 1 223 ? -32.551 -12.668 64.362 1.00 10.67 780 LEU A N 1
ATOM 1469 C CA . LEU A 1 223 ? -31.216 -12.604 64.936 1.00 11.24 780 LEU A CA 1
ATOM 1470 C C . LEU A 1 223 ? -30.183 -12.290 63.858 1.00 15.92 780 LEU A C 1
ATOM 1471 O O . LEU A 1 223 ? -29.198 -11.611 64.115 1.00 8.97 780 LEU A O 1
ATOM 1476 N N . LEU A 1 224 ? -30.402 -12.784 62.648 1.00 9.96 781 LEU A N 1
ATOM 1477 C CA . LEU A 1 224 ? -29.459 -12.528 61.570 1.00 10.90 781 LEU A CA 1
ATOM 1478 C C . LEU A 1 224 ? -29.394 -11.041 61.253 1.00 16.05 781 LEU A C 1
ATOM 1479 O O . LEU A 1 224 ? -28.325 -10.492 60.966 1.00 17.32 781 LEU A O 1
ATOM 1484 N N . ARG A 1 225 ? -30.549 -10.392 61.300 1.00 15.64 782 ARG A N 1
ATOM 1485 C CA . ARG A 1 225 ? -30.635 -8.975 60.997 1.00 17.21 782 ARG A CA 1
ATOM 1486 C C . ARG A 1 225 ? -30.244 -8.105 62.186 1.00 14.43 782 ARG A C 1
ATOM 1487 O O . ARG A 1 225 ? -29.640 -7.045 62.030 1.00 19.59 782 ARG A O 1
ATOM 1495 N N . THR A 1 226 ? -30.573 -8.584 63.377 1.00 17.75 783 THR A N 1
ATOM 1496 C CA . THR A 1 226 ? -30.313 -7.869 64.617 1.00 19.70 783 THR A CA 1
ATOM 1497 C C . THR A 1 226 ? -28.923 -8.106 65.244 1.00 19.55 783 THR A C 1
ATOM 1498 O O . THR A 1 226 ? -28.352 -7.194 65.845 1.00 14.80 783 THR A O 1
ATOM 1502 N N . GLU A 1 227 ? -28.395 -9.324 65.106 1.00 21.46 784 GLU A N 1
ATOM 1503 C CA . GLU A 1 227 ? -27.077 -9.693 65.639 1.00 20.30 784 GLU A CA 1
ATOM 1504 C C . GLU A 1 227 ? -26.434 -10.721 64.701 1.00 19.34 784 GLU A C 1
ATOM 1505 O O . GLU A 1 227 ? -26.205 -11.867 65.083 1.00 21.35 784 GLU A O 1
ATOM 1511 N N . PRO A 1 228 ? -26.115 -10.314 63.464 1.00 20.93 785 PRO A N 1
ATOM 1512 C CA . PRO A 1 228 ? -25.507 -11.202 62.468 1.00 19.24 785 PRO A CA 1
ATOM 1513 C C . PRO A 1 228 ? -24.311 -12.038 62.910 1.00 23.45 785 PRO A C 1
ATOM 1514 O O . PRO A 1 228 ? -24.149 -13.176 62.462 1.00 24.38 785 PRO A O 1
ATOM 1518 N N . ALA A 1 229 ? -23.471 -11.473 63.772 1.00 26.03 786 ALA A N 1
ATOM 1519 C CA . ALA A 1 229 ? -22.271 -12.161 64.238 1.00 23.47 786 ALA A CA 1
ATOM 1520 C C . ALA A 1 229 ? -22.598 -13.390 65.067 1.00 23.38 786 ALA A C 1
ATOM 1521 O O . ALA A 1 229 ? -21.792 -14.316 65.167 1.00 22.80 786 ALA A O 1
ATOM 1523 N N . LYS A 1 230 ? -23.790 -13.393 65.655 1.00 22.83 787 LYS A N 1
ATOM 1524 C CA . LYS A 1 230 ? -24.240 -14.506 66.481 1.00 22.94 787 LYS A CA 1
ATOM 1525 C C . LYS A 1 230 ? -24.626 -15.702 65.622 1.00 23.82 787 LYS A C 1
ATOM 1526 O O . LYS A 1 230 ? -24.286 -16.838 65.949 1.00 24.30 787 LYS A O 1
ATOM 1532 N N . VAL A 1 231 ? -25.330 -15.449 64.523 1.00 25.21 788 VAL A N 1
ATOM 1533 C CA . VAL A 1 231 ? -25.748 -16.532 63.646 1.00 22.18 788 VAL A CA 1
ATOM 1534 C C . VAL A 1 231 ? -24.614 -16.968 62.726 1.00 25.31 788 VAL A C 1
ATOM 1535 O O . VAL A 1 231 ? -24.556 -18.129 62.310 1.00 23.59 788 VAL A O 1
ATOM 1539 N N . MET A 1 232 ? -23.718 -16.033 62.410 1.00 24.88 789 MET A N 1
ATOM 1540 C CA . MET A 1 232 ? -22.561 -16.319 61.557 1.00 19.48 789 MET A CA 1
ATOM 1541 C C . MET A 1 232 ? -21.714 -17.356 62.282 1.00 20.98 789 MET A C 1
ATOM 1542 O O . MET A 1 232 ? -20.987 -18.137 61.668 1.00 20.65 789 MET A O 1
ATOM 1547 N N . ASP A 1 233 ? -21.832 -17.341 63.605 1.00 23.94 790 ASP A N 1
ATOM 1548 C CA . ASP A 1 233 ? -21.116 -18.254 64.481 1.00 25.21 790 ASP A CA 1
ATOM 1549 C C . ASP A 1 233 ? -21.726 -19.650 64.440 1.00 21.52 790 ASP A C 1
ATOM 1550 O O . ASP A 1 233 ? -21.014 -20.637 64.299 1.00 20.15 790 ASP A O 1
ATOM 1555 N N . MET A 1 234 ? -23.048 -19.716 64.576 1.00 21.16 791 MET A N 1
ATOM 1556 C CA . MET A 1 234 ? -23.779 -20.976 64.549 1.00 20.92 791 MET A CA 1
ATOM 1557 C C . MET A 1 234 ? -23.596 -21.657 63.201 1.00 18.89 791 MET A C 1
ATOM 1558 O O . MET A 1 234 ? -23.462 -22.877 63.120 1.00 18.85 791 MET A O 1
ATOM 1563 N N . VAL A 1 235 ? -23.596 -20.857 62.143 1.00 17.51 792 VAL A N 1
ATOM 1564 C CA . VAL A 1 235 ? -23.418 -21.377 60.797 1.00 14.88 792 VAL A CA 1
ATOM 1565 C C . VAL A 1 235 ? -22.032 -22.018 60.692 1.00 20.18 792 VAL A C 1
ATOM 1566 O O . VAL A 1 235 ? -21.901 -23.178 60.307 1.00 19.26 792 VAL A O 1
ATOM 1570 N N . GLN A 1 236 ? -20.996 -21.270 61.050 1.00 22.15 793 GLN A N 1
ATOM 1571 C CA . GLN A 1 236 ? -19.640 -21.806 60.979 1.00 22.17 793 GLN A CA 1
ATOM 1572 C C . GLN A 1 236 ? -19.565 -23.119 61.747 1.00 18.15 793 GLN A C 1
ATOM 1573 O O . GLN A 1 236 ? -19.143 -24.134 61.204 1.00 23.14 793 GLN A O 1
ATOM 1579 N N . LYS A 1 237 ? -19.994 -23.091 63.004 1.00 20.73 794 LYS A N 1
ATOM 1580 C CA . LYS A 1 237 ? -19.995 -24.274 63.845 1.00 20.64 794 LYS A CA 1
ATOM 1581 C C . LYS A 1 237 ? -20.724 -25.404 63.136 1.00 19.33 794 LYS A C 1
ATOM 1582 O O . LYS A 1 237 ? -20.290 -26.551 63.174 1.00 22.52 794 LYS A O 1
ATOM 1588 N N . PHE A 1 238 ? -21.832 -25.065 62.487 1.00 22.15 795 PHE A N 1
ATOM 1589 C CA . PHE A 1 238 ? -22.662 -26.040 61.779 1.00 21.08 795 PHE A CA 1
ATOM 1590 C C . PHE A 1 238 ? -21.997 -26.599 60.523 1.00 20.70 795 PHE A C 1
ATOM 1591 O O . PHE A 1 238 ? -22.271 -27.732 60.116 1.00 25.65 795 PHE A O 1
ATOM 1599 N N . LEU A 1 239 ? -21.130 -25.804 59.908 1.00 23.66 796 LEU A N 1
ATOM 1600 C CA . LEU A 1 239 ? -20.439 -26.242 58.705 1.00 24.87 796 LEU A CA 1
ATOM 1601 C C . LEU A 1 239 ? -19.183 -27.015 59.061 1.00 24.54 796 LEU A C 1
ATOM 1602 O O . LEU A 1 239 ? -18.551 -27.608 58.197 1.00 30.02 796 LEU A O 1
ATOM 1607 N N . GLY A 1 240 ? -18.835 -27.016 60.341 1.00 25.03 797 GLY A N 1
ATOM 1608 C CA . GLY A 1 240 ? -17.637 -27.706 60.776 1.00 28.97 797 GLY A CA 1
ATOM 1609 C C . GLY A 1 240 ? -16.424 -26.874 60.406 1.00 33.03 797 GLY A C 1
ATOM 1610 O O . GLY A 1 240 ? -15.368 -27.413 60.078 1.00 32.59 797 GLY A O 1
ATOM 1611 N N . VAL A 1 241 ? -16.587 -25.553 60.460 1.00 37.47 798 VAL A N 1
ATOM 1612 C CA . VAL A 1 241 ? -15.522 -24.613 60.125 1.00 37.49 798 VAL A CA 1
ATOM 1613 C C . VAL A 1 241 ? -14.287 -24.779 61.013 1.00 38.01 798 VAL A C 1
ATOM 1614 O O . VAL A 1 241 ? -14.364 -24.702 62.241 1.00 39.15 798 VAL A O 1
ATOM 1618 N N . THR A 1 242 ? -13.150 -25.004 60.356 1.00 39.37 799 THR A N 1
ATOM 1619 C CA . THR A 1 242 ? -11.859 -25.201 61.011 1.00 42.85 799 THR A CA 1
ATOM 1620 C C . THR A 1 242 ? -11.369 -23.923 61.689 1.00 41.23 799 THR A C 1
ATOM 1621 O O . THR A 1 242 ? -11.077 -23.919 62.886 1.00 45.37 799 THR A O 1
ATOM 1625 N N . ASN A 1 243 ? -11.271 -22.845 60.917 1.00 43.65 800 ASN A N 1
ATOM 1626 C CA . ASN A 1 243 ? -10.821 -21.568 61.455 1.00 45.41 800 ASN A CA 1
ATOM 1627 C C . ASN A 1 243 ? -12.003 -20.611 61.495 1.00 41.80 800 ASN A C 1
ATOM 1628 O O . ASN A 1 243 ? -12.299 -19.934 60.517 1.00 39.20 800 ASN A O 1
ATOM 1633 N N . THR A 1 244 ? -12.678 -20.571 62.637 1.00 40.73 801 THR A N 1
ATOM 1634 C CA . THR A 1 244 ? -13.835 -19.707 62.816 1.00 39.70 801 THR A CA 1
ATOM 1635 C C . THR A 1 244 ? -13.425 -18.244 62.859 1.00 40.62 801 THR A C 1
ATOM 1636 O O . THR A 1 244 ? -12.451 -17.882 63.519 1.00 42.34 801 THR A O 1
ATOM 1640 N N . ILE A 1 245 ? -14.170 -17.410 62.144 1.00 34.58 802 ILE A N 1
ATOM 1641 C CA . ILE A 1 245 ? -13.894 -15.985 62.117 1.00 31.83 802 ILE A CA 1
ATOM 1642 C C . ILE A 1 245 ? -14.959 -15.286 62.952 1.00 34.89 802 ILE A C 1
ATOM 1643 O O . ILE A 1 245 ? -16.121 -15.690 62.956 1.00 36.65 802 ILE A O 1
ATOM 1648 N N . ASP A 1 246 ? -14.548 -14.243 63.664 1.00 33.10 803 ASP A N 1
ATOM 1649 C CA . ASP A 1 246 ? -15.447 -13.480 64.520 1.00 32.29 803 ASP A CA 1
ATOM 1650 C C . ASP A 1 246 ? -16.016 -12.283 63.765 1.00 29.19 803 ASP A C 1
ATOM 1651 O O . ASP A 1 246 ? -15.310 -11.319 63.471 1.00 30.84 803 ASP A O 1
ATOM 1656 N N . TYR A 1 247 ? -17.305 -12.348 63.464 1.00 26.99 804 TYR A N 1
ATOM 1657 C CA . TYR A 1 247 ? -17.962 -11.286 62.724 1.00 30.58 804 TYR A CA 1
ATOM 1658 C C . TYR A 1 247 ? -18.252 -10.047 63.561 1.00 33.16 804 TYR A C 1
ATOM 1659 O O . TYR A 1 247 ? -18.365 -8.939 63.025 1.00 31.50 804 TYR A O 1
ATOM 1668 N N . HIS A 1 248 ? -18.378 -10.244 64.872 1.00 33.81 805 HIS A N 1
ATOM 1669 C CA . HIS A 1 248 ? -18.629 -9.141 65.789 1.00 36.44 805 HIS A CA 1
ATOM 1670 C C . HIS A 1 248 ? -17.567 -8.096 65.475 1.00 33.53 805 HIS A C 1
ATOM 1671 O O . HIS A 1 248 ? -17.834 -6.896 65.403 1.00 34.00 805 HIS A O 1
ATOM 1678 N N . LYS A 1 249 ? -16.358 -8.596 65.271 1.00 34.81 806 LYS A N 1
ATOM 1679 C CA . LYS A 1 249 ? -15.194 -7.756 65.041 1.00 39.89 806 LYS A CA 1
ATOM 1680 C C . LYS A 1 249 ? -15.095 -7.148 63.682 1.00 34.29 806 LYS A C 1
ATOM 1681 O O . LYS A 1 249 ? -14.362 -6.184 63.463 1.00 40.75 806 LYS A O 1
ATOM 1683 N N . THR A 1 250 ? -15.801 -7.628 62.714 1.00 37.48 807 THR A N 1
ATOM 1684 C CA . THR A 1 250 ? -15.538 -7.029 61.428 1.00 35.94 807 THR A CA 1
ATOM 1685 C C . THR A 1 250 ? -16.792 -6.885 60.565 1.00 38.83 807 THR A C 1
ATOM 1686 O O . THR A 1 250 ? -16.739 -7.040 59.334 1.00 33.74 807 THR A O 1
ATOM 1690 N N . LEU A 1 251 ? -17.836 -6.573 61.283 1.00 38.05 808 LEU A N 1
ATOM 1691 C CA . LEU A 1 251 ? -19.154 -6.203 60.762 1.00 31.13 808 LEU A CA 1
ATOM 1692 C C . LEU A 1 251 ? -19.491 -4.931 61.531 1.00 29.88 808 LEU A C 1
ATOM 1693 O O . LEU A 1 251 ? -18.758 -4.529 62.444 1.00 28.13 808 LEU A O 1
ATOM 1698 N N . ALA A 1 252 ? -20.565 -4.268 61.208 1.00 26.94 809 ALA A N 1
ATOM 1699 C CA . ALA A 1 252 ? -20.899 -3.042 61.946 1.00 23.45 809 ALA A CA 1
ATOM 17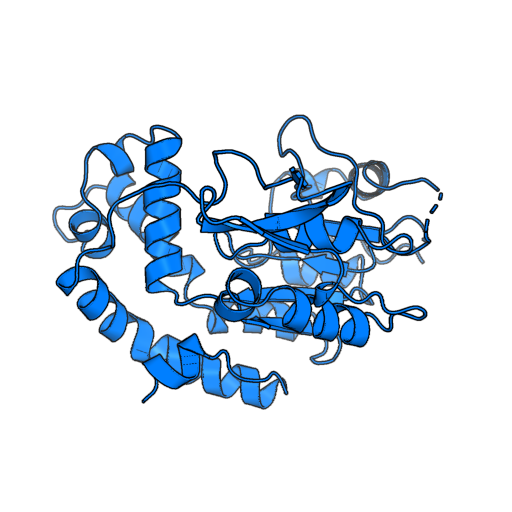00 C C . ALA A 1 252 ? -22.299 -2.580 61.635 1.00 20.79 809 ALA A C 1
ATOM 1701 O O . ALA A 1 252 ? -22.761 -2.741 60.511 1.00 17.90 809 ALA A O 1
ATOM 1703 N N . PHE A 1 253 ? -22.969 -1.995 62.624 1.00 19.41 810 PHE A N 1
ATOM 1704 C CA . PHE A 1 253 ? -24.324 -1.506 62.417 1.00 23.52 810 PHE A CA 1
ATOM 1705 C C . PHE A 1 253 ? -24.320 -0.130 61.753 1.00 22.87 810 PHE A C 1
ATOM 1706 O O . PHE A 1 253 ? -23.851 0.844 62.336 1.00 22.12 810 PHE A O 1
ATOM 1714 N N . ASP A 1 254 ? -24.839 -0.056 60.531 1.00 20.00 811 ASP A N 1
ATOM 1715 C CA . ASP A 1 254 ? -24.902 1.210 59.807 1.00 22.74 811 ASP A CA 1
ATOM 1716 C C . ASP A 1 254 ? -26.267 1.871 60.011 1.00 24.92 811 ASP A C 1
ATOM 1717 O O . ASP A 1 254 ? -27.246 1.502 59.365 1.00 24.80 811 ASP A O 1
ATOM 1722 N N . PRO A 1 255 ? -26.339 2.864 60.916 1.00 22.57 812 PRO A N 1
ATOM 1723 C CA . PRO A 1 255 ? -27.554 3.621 61.261 1.00 27.78 812 PRO A CA 1
ATOM 1724 C C . PRO A 1 255 ? -28.297 4.248 60.081 1.00 22.24 812 PRO A C 1
ATOM 1725 O O . PRO A 1 255 ? -29.523 4.216 60.034 1.00 25.07 812 PRO A O 1
ATOM 1729 N N . LYS A 1 256 ? -27.569 4.828 59.135 1.00 28.99 813 LYS A N 1
ATOM 1730 C CA . LYS A 1 256 ? -28.220 5.431 57.984 1.00 28.89 813 LYS A CA 1
ATOM 1731 C C . LYS A 1 256 ? -28.793 4.325 57.106 1.00 29.24 813 LYS A C 1
ATOM 1732 O O . LYS A 1 256 ? -29.729 4.548 56.337 1.00 30.96 813 LYS A O 1
ATOM 1738 N N . LYS A 1 257 ? -28.220 3.132 57.218 1.00 25.93 814 LYS A N 1
ATOM 1739 C CA . LYS A 1 257 ? -28.679 1.987 56.435 1.00 24.92 814 LYS A CA 1
ATOM 1740 C C . LYS A 1 257 ? -29.785 1.244 57.190 1.00 23.70 814 LYS A C 1
ATOM 1741 O O . LYS A 1 257 ? -30.696 0.685 56.579 1.00 26.84 814 LYS A O 1
ATOM 1747 N N . GLY A 1 258 ? -29.705 1.257 58.518 1.00 25.06 815 GLY A N 1
ATOM 1748 C CA . GLY A 1 258 ? -30.699 0.580 59.330 1.00 23.69 815 GLY A CA 1
ATOM 1749 C C . GLY A 1 258 ? -30.435 -0.914 59.426 1.00 20.84 815 GLY A C 1
ATOM 1750 O O . GLY A 1 258 ? -31.307 -1.686 59.842 1.00 19.81 815 GLY A O 1
ATOM 1751 N N . PHE A 1 259 ? -29.225 -1.317 59.042 1.00 18.71 816 PHE A N 1
ATOM 1752 C CA . PHE A 1 259 ? -28.839 -2.718 59.072 1.00 17.86 816 PHE A CA 1
ATOM 1753 C C . PHE A 1 259 ? -27.350 -2.831 59.297 1.00 20.05 816 PHE A C 1
ATOM 1754 O O . PHE A 1 259 ? -26.641 -1.831 59.322 1.00 18.91 816 PHE A O 1
ATOM 1762 N N . TRP A 1 260 ? -26.887 -4.069 59.441 1.00 22.68 817 TRP A N 1
ATOM 1763 C CA . TRP A 1 260 ? -25.472 -4.349 59.622 1.00 19.52 817 TRP A CA 1
ATOM 1764 C C . TRP A 1 260 ? -24.819 -4.380 58.246 1.00 18.11 817 TRP A C 1
ATOM 1765 O O . TRP A 1 260 ? -25.466 -4.643 57.231 1.00 20.67 817 TRP A O 1
ATOM 1776 N N . CYS A 1 261 ? -23.531 -4.087 58.209 1.00 22.41 818 CYS A N 1
ATOM 1777 C CA . CYS A 1 261 ? -22.798 -4.083 56.953 1.00 23.91 818 CYS A CA 1
ATOM 1778 C C . CYS A 1 261 ? -21.402 -4.573 57.251 1.00 23.73 818 CYS A C 1
ATOM 1779 O O . CYS A 1 261 ? -21.068 -4.848 58.404 1.00 23.15 818 CYS A O 1
ATOM 1782 N N . GLN A 1 262 ? -20.589 -4.693 56.214 1.00 26.63 819 GLN A N 1
ATOM 1783 C CA . GLN A 1 262 ? -19.225 -5.141 56.412 1.00 28.23 819 GLN A CA 1
ATOM 1784 C C . GLN A 1 262 ? -18.380 -3.952 56.828 1.00 28.07 819 GLN A C 1
ATOM 1785 O O . GLN A 1 262 ? -18.402 -2.900 56.179 1.00 26.04 819 GLN A O 1
ATOM 1791 N N . LEU A 1 263 ? -17.645 -4.127 57.917 1.00 33.14 820 LEU A N 1
ATOM 1792 C CA . LEU A 1 263 ? -16.767 -3.086 58.418 1.00 33.66 820 LEU A CA 1
ATOM 1793 C C . LEU A 1 263 ? -15.492 -3.036 57.580 1.00 36.10 820 LEU A C 1
ATOM 1794 O O . LEU A 1 263 ? -14.842 -4.056 57.352 1.00 37.48 820 LEU A O 1
ATOM 1799 N N . LEU A 1 264 ? -15.141 -1.844 57.116 1.00 31.85 821 LEU A N 1
ATOM 1800 C CA . LEU A 1 264 ? -13.935 -1.667 56.323 1.00 37.85 821 LEU A CA 1
ATOM 1801 C C . LEU A 1 264 ? -12.952 -0.790 57.097 1.00 34.99 821 LEU A C 1
ATOM 1802 O O . LEU A 1 264 ? -13.125 -0.557 58.295 1.00 37.49 821 LEU A O 1
ATOM 1807 N N . GLU A 1 265 ? -11.928 -0.298 56.411 1.00 39.15 822 GLU A N 1
ATOM 1808 C CA . GLU A 1 265 ? -10.919 0.532 57.052 1.00 36.66 822 GLU A CA 1
ATOM 1809 C C . GLU A 1 265 ? -11.429 1.892 57.515 1.00 41.35 822 GLU A C 1
ATOM 1810 O O . GLU A 1 265 ? -12.017 2.645 56.741 1.00 46.84 822 GLU A O 1
ATOM 1816 N N . GLY A 1 266 ? -11.194 2.194 58.788 1.00 40.97 823 GLY A N 1
ATOM 1817 C CA . GLY A 1 266 ? -11.594 3.472 59.350 1.00 41.13 823 GLY A CA 1
ATOM 1818 C C . GLY A 1 266 ? -13.060 3.846 59.279 1.00 43.83 823 GLY A C 1
ATOM 1819 O O . GLY A 1 266 ? -13.449 4.684 58.466 1.00 39.22 823 GLY A O 1
ATOM 1820 N N . GLY A 1 267 ? -13.864 3.229 60.141 1.00 44.57 824 GLY A N 1
ATOM 1821 C CA . GLY A 1 267 ? -15.291 3.508 60.196 1.00 42.96 824 GLY A CA 1
ATOM 1822 C C . GLY A 1 267 ? -16.127 3.019 58.997 1.00 38.31 824 GLY A C 1
ATOM 1823 O O . GLY A 1 267 ? -17.297 2.637 59.147 1.00 42.57 824 GLY A O 1
ATOM 1824 N N . LYS A 1 268 ? -15.526 3.048 57.843 1.00 38.25 825 LYS 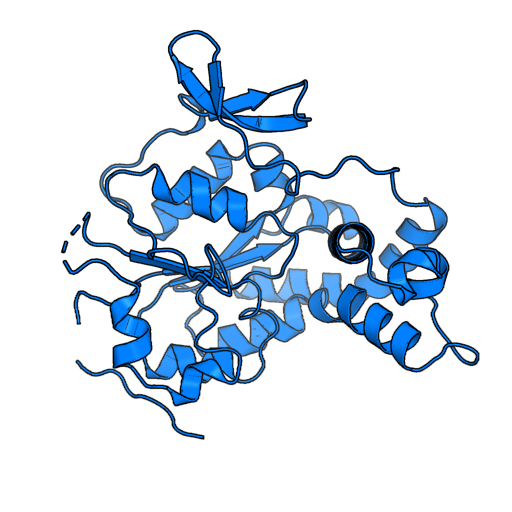A N 1
ATOM 1825 C CA . LYS A 1 268 ? -16.193 2.728 56.564 1.00 38.72 825 LYS A CA 1
ATOM 1826 C C . LYS A 1 268 ? -17.016 1.444 56.553 1.00 35.95 825 LYS A C 1
ATOM 1827 O O . LYS A 1 268 ? -16.647 0.443 57.161 1.00 35.82 825 LYS A O 1
ATOM 1833 N N . THR A 1 269 ? -18.130 1.477 55.833 1.00 34.19 826 THR A N 1
ATOM 1834 C CA . THR A 1 269 ? -18.996 0.310 55.731 1.00 31.69 826 THR A CA 1
ATOM 1835 C C . THR A 1 269 ? -19.395 -0.020 54.294 1.00 30.75 826 THR A C 1
ATOM 1836 O O . THR A 1 269 ? -19.539 0.861 53.441 1.00 29.28 826 THR A O 1
ATOM 1840 N N . LYS A 1 270 ? -19.552 -1.312 54.039 1.00 26.68 827 LYS A N 1
ATOM 1841 C CA . LYS A 1 270 ? -19.964 -1.804 52.736 1.00 21.90 827 LYS A CA 1
ATOM 1842 C C . LYS A 1 270 ? -21.271 -2.547 53.009 1.00 22.69 827 LYS A C 1
ATOM 1843 O O . LYS A 1 270 ? -21.271 -3.653 53.554 1.00 26.07 827 LYS A O 1
ATOM 1849 N N . CYS A 1 271 ? -22.381 -1.920 52.639 1.00 23.77 828 CYS A N 1
ATOM 1850 C CA . CYS A 1 271 ? -23.701 -2.480 52.878 1.00 25.76 828 CYS A CA 1
ATOM 1851 C C . CYS A 1 271 ? -24.293 -3.209 51.683 1.00 25.64 828 CYS A C 1
ATOM 1852 O O . CYS A 1 271 ? -23.684 -3.265 50.616 1.00 25.79 828 CYS A O 1
ATOM 1855 N N . LEU A 1 272 ? -25.481 -3.781 51.880 1.00 22.52 829 LEU A N 1
ATOM 1856 C CA . LEU A 1 272 ? -26.176 -4.484 50.809 1.00 25.97 829 LEU A CA 1
ATOM 1857 C C . LEU A 1 272 ? -26.813 -3.404 49.933 1.00 22.66 829 LEU A C 1
ATOM 1858 O O . LEU A 1 272 ? -27.006 -2.278 50.387 1.00 19.50 829 LEU A O 1
ATOM 1863 N N . GLY A 1 273 ? -27.130 -3.746 48.686 1.00 20.27 830 GLY A N 1
ATOM 1864 C CA . GLY A 1 273 ? -27.746 -2.794 47.767 1.00 19.73 830 GLY A CA 1
ATOM 1865 C C . GLY A 1 273 ? -29.073 -2.159 48.189 1.00 18.10 830 GLY A C 1
ATOM 1866 O O . GLY A 1 273 ? -29.702 -2.591 49.156 1.00 17.75 830 GLY A O 1
ATOM 1867 N N . LYS A 1 274 ? -29.511 -1.160 47.432 1.00 20.48 831 LYS A N 1
ATOM 1868 C CA . LYS A 1 274 ? -30.747 -0.447 47.725 1.00 22.06 831 LYS A CA 1
ATOM 1869 C C . LYS A 1 274 ? -31.999 -1.316 47.757 1.00 19.79 831 LYS A C 1
ATOM 1870 O O . LYS A 1 274 ? -32.963 -0.986 48.423 1.00 22.62 831 LYS A O 1
ATOM 1876 N N . SER A 1 275 ? -31.972 -2.418 47.032 1.00 21.60 832 SER A N 1
ATOM 1877 C CA . SER A 1 275 ? -33.122 -3.320 46.979 1.00 16.66 832 SER A CA 1
ATOM 1878 C C . SER A 1 275 ? -33.146 -4.266 48.171 1.00 17.08 832 SER A C 1
ATOM 1879 O O . SER A 1 275 ? -34.025 -5.122 48.289 1.00 21.77 832 SER A O 1
ATOM 1882 N N . LYS A 1 276 ? -32.168 -4.114 49.052 1.00 21.79 833 LYS A N 1
ATOM 1883 C CA . LYS A 1 276 ? -32.082 -4.951 50.242 1.00 21.91 833 LYS A CA 1
ATOM 1884 C C . LYS A 1 276 ? -32.211 -4.036 51.440 1.00 22.92 833 LYS A C 1
ATOM 1885 O O . LYS A 1 276 ? -31.324 -3.219 51.707 1.00 26.93 833 LYS A O 1
ATOM 1891 N N . GLY A 1 277 ? -33.319 -4.177 52.159 1.00 21.25 834 GLY A N 1
ATOM 1892 C CA . GLY A 1 277 ? -33.569 -3.324 53.301 1.00 20.20 834 GLY A CA 1
ATOM 1893 C C . GLY A 1 277 ? -34.309 -2.088 52.811 1.00 21.84 834 GLY A C 1
ATOM 1894 O O . GLY A 1 277 ? -33.952 -0.961 53.149 1.00 19.25 834 GLY A O 1
ATOM 1895 N N . ARG A 1 278 ? -35.340 -2.304 51.999 1.00 19.72 835 ARG A N 1
ATOM 1896 C CA . ARG A 1 278 ? -36.138 -1.209 51.451 1.00 25.93 835 ARG A CA 1
ATOM 1897 C C . ARG A 1 278 ? -36.831 -0.355 52.517 1.00 28.74 835 ARG A C 1
ATOM 1898 O O . ARG A 1 278 ? -37.271 -0.859 53.561 1.00 27.36 835 ARG A O 1
ATOM 1906 N N . LYS A 1 279 ? -36.938 0.942 52.236 1.00 32.06 836 LYS A N 1
ATOM 1907 C CA . LYS A 1 279 ? -37.562 1.874 53.154 1.00 31.17 836 LYS A CA 1
ATOM 1908 C C . LYS A 1 279 ? -39.037 2.069 52.830 1.00 27.71 836 LYS A C 1
ATOM 1909 O O . LYS A 1 279 ? -39.401 2.742 51.858 1.00 33.19 836 LYS A O 1
ATOM 1915 N N . TYR A 1 280 ? -39.877 1.448 53.654 1.00 28.41 837 TYR A N 1
ATOM 1916 C CA . TYR A 1 280 ? -41.330 1.504 53.536 1.00 25.08 837 TYR A CA 1
ATOM 1917 C C . TYR A 1 280 ? -42.020 1.628 54.904 1.00 24.40 837 TYR A C 1
ATOM 1918 O O . TYR A 1 280 ? -41.397 1.434 55.956 1.00 27.11 837 TYR A O 1
ATOM 1927 N N . PRO A 1 281 ? -43.331 1.944 54.899 1.00 22.79 838 PRO A N 1
ATOM 1928 C CA . PRO A 1 281 ? -44.108 2.104 56.134 1.00 21.06 838 PRO A CA 1
ATOM 1929 C C . PRO A 1 281 ? -44.266 0.851 56.969 1.00 21.22 838 PRO A C 1
ATOM 1930 O O . PRO A 1 281 ? -44.354 -0.252 56.433 1.00 19.34 838 PRO A O 1
ATOM 1934 N N . GLU A 1 282 ? -44.292 1.021 58.287 1.00 16.49 839 GLU A N 1
ATOM 1935 C CA . GLU A 1 282 ? -44.468 -0.121 59.168 1.00 21.49 839 GLU A CA 1
ATOM 1936 C C . GLU A 1 282 ? -45.820 -0.688 58.774 1.00 25.00 839 GLU A C 1
ATOM 1937 O O . GLU A 1 282 ? -46.736 0.065 58.444 1.00 26.23 839 GLU A O 1
ATOM 1939 N N . MET A 1 283 ? -45.947 -2.006 58.785 1.00 22.31 840 MET A N 1
ATOM 1940 C CA . MET A 1 283 ? -47.209 -2.623 58.406 1.00 24.64 840 MET A CA 1
ATOM 1941 C C . MET A 1 283 ? -48.366 -2.290 59.361 1.00 24.25 840 MET A C 1
ATOM 1942 O O . MET A 1 283 ? -48.174 -2.092 60.563 1.00 22.80 840 MET A O 1
ATOM 1947 N N . ASP A 1 284 ? -49.567 -2.215 58.800 1.00 24.90 841 ASP A N 1
ATOM 1948 C CA . ASP A 1 284 ? -50.781 -1.930 59.558 1.00 25.97 841 ASP A CA 1
ATOM 1949 C C . ASP A 1 284 ? -50.895 -2.852 60.771 1.00 27.33 841 ASP A C 1
ATOM 1950 O O . ASP A 1 284 ? -50.598 -4.050 60.692 1.00 27.67 841 ASP A O 1
ATOM 1955 N N . LEU A 1 285 ? -51.337 -2.298 61.894 1.00 24.14 842 LEU A N 1
ATOM 1956 C CA . LEU A 1 285 ? -51.483 -3.090 63.111 1.00 24.86 842 LEU A CA 1
ATOM 1957 C C . LEU A 1 285 ? -52.617 -4.117 63.002 1.00 22.42 842 LEU A C 1
ATOM 1958 O O . LEU A 1 285 ? -52.542 -5.204 63.576 1.00 24.44 842 LEU A O 1
ATOM 1963 N N . ASP A 1 286 ? -53.662 -3.766 62.263 1.00 22.56 843 ASP A N 1
ATOM 1964 C CA . ASP A 1 286 ? -54.804 -4.653 62.080 1.00 25.45 843 ASP A CA 1
ATOM 1965 C C . ASP A 1 286 ? -54.365 -5.796 61.185 1.00 26.20 843 ASP A C 1
ATOM 1966 O O . ASP A 1 286 ? -54.743 -6.947 61.395 1.00 26.12 843 ASP A O 1
ATOM 1971 N N . SER A 1 287 ? -53.564 -5.459 60.178 1.00 26.06 844 SER A N 1
ATOM 1972 C CA . SER A 1 287 ? -53.059 -6.443 59.234 1.00 20.52 844 SER A CA 1
ATOM 1973 C C . SER A 1 287 ? -52.133 -7.404 59.962 1.00 16.05 844 SER A C 1
ATOM 1974 O O . SER A 1 287 ? -52.166 -8.617 59.746 1.00 16.06 844 SER A O 1
ATOM 1977 N N . ARG A 1 288 ? -51.310 -6.846 60.836 1.00 17.08 845 ARG A N 1
ATOM 1978 C CA . ARG A 1 288 ? -50.379 -7.643 61.597 1.00 17.24 845 ARG A CA 1
ATOM 1979 C C . ARG A 1 288 ? -51.181 -8.659 62.389 1.00 21.50 845 ARG A C 1
ATOM 1980 O O . ARG A 1 288 ? -50.991 -9.865 62.238 1.00 17.10 845 ARG A O 1
ATOM 1988 N N . ALA A 1 289 ? -52.092 -8.158 63.221 1.00 19.79 846 ALA A N 1
ATOM 1989 C CA . ALA A 1 289 ? -52.953 -8.998 64.053 1.00 16.19 846 ALA A CA 1
ATOM 1990 C C . ALA A 1 289 ? -53.694 -10.046 63.225 1.00 13.68 846 ALA A C 1
ATOM 1991 O O . ALA A 1 289 ? -53.759 -11.215 63.594 1.00 17.38 846 ALA A O 1
ATOM 1993 N N . PHE A 1 290 ? -54.259 -9.615 62.107 1.00 15.42 847 PHE A N 1
ATOM 1994 C CA . PHE A 1 290 ? -54.981 -10.516 61.222 1.00 15.08 847 PHE A CA 1
ATOM 1995 C C . PHE A 1 290 ? -54.083 -11.702 60.865 1.00 19.76 847 PHE A C 1
ATOM 1996 O O . PHE A 1 290 ? -54.508 -12.860 60.922 1.00 18.98 847 PHE A O 1
ATOM 2004 N N . LEU A 1 291 ? -52.835 -11.407 60.510 1.00 16.25 848 LEU A N 1
ATOM 2005 C CA . LEU A 1 291 ? -51.874 -12.442 60.136 1.00 17.25 848 LEU A CA 1
ATOM 2006 C C . LEU A 1 291 ? -51.421 -13.244 61.343 1.00 15.79 848 LEU A C 1
ATOM 2007 O O . LEU A 1 291 ? -51.129 -14.431 61.231 1.00 21.72 848 LEU A O 1
ATOM 2012 N N . LYS A 1 292 ? -51.377 -12.600 62.502 1.00 20.56 849 LYS A N 1
ATOM 2013 C CA . LYS A 1 292 ? -50.978 -13.283 63.723 1.00 25.98 849 LYS A CA 1
ATOM 2014 C C . LYS A 1 292 ? -51.913 -14.468 63.960 1.00 24.76 849 LYS A C 1
ATOM 2015 O O . LYS A 1 292 ? -51.473 -15.562 64.319 1.00 29.09 849 LYS A O 1
ATOM 2021 N N . ASP A 1 293 ? -53.205 -14.238 63.744 1.00 26.29 850 ASP A N 1
ATOM 2022 C CA . ASP A 1 293 ? -54.234 -15.261 63.932 1.00 28.01 850 ASP A CA 1
ATOM 2023 C C . ASP A 1 293 ? -54.104 -16.368 62.909 1.00 24.08 850 ASP A C 1
ATOM 2024 O O . ASP A 1 293 ? -54.175 -17.552 63.239 1.00 30.98 850 ASP A O 1
ATOM 2029 N N . TYR A 1 294 ? -53.927 -15.967 61.659 1.00 17.38 851 TYR A N 1
ATOM 2030 C CA . TYR A 1 294 ? -53.806 -16.910 60.562 1.00 22.59 851 TYR A CA 1
ATOM 2031 C C . TYR A 1 294 ? -52.642 -17.916 60.672 1.00 25.79 851 TYR A C 1
ATOM 2032 O O . TYR A 1 294 ? -52.787 -19.079 60.284 1.00 27.32 851 TYR A O 1
ATOM 2041 N N . TYR A 1 295 ? -51.496 -17.481 61.196 1.00 22.18 852 TYR A N 1
ATOM 2042 C CA . TYR A 1 295 ? -50.344 -18.372 61.314 1.00 24.00 852 TYR A CA 1
ATOM 2043 C C . TYR A 1 295 ? -50.244 -19.110 62.638 1.00 28.34 852 TYR A C 1
ATOM 2044 O O . TYR A 1 295 ? -49.486 -20.072 62.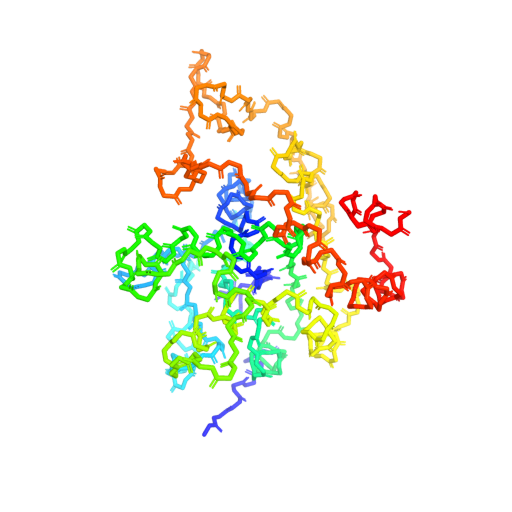749 1.00 31.02 852 TYR A O 1
ATOM 2053 N N . ARG A 1 296 ? -50.993 -18.654 63.638 1.00 29.76 853 ARG A N 1
ATOM 2054 C CA . ARG A 1 296 ? -50.983 -19.271 64.966 1.00 32.29 853 ARG A CA 1
ATOM 2055 C C . ARG A 1 296 ? -50.728 -20.782 64.932 1.00 30.49 853 ARG A C 1
ATOM 2056 O O . ARG A 1 296 ? -49.791 -21.276 65.560 1.00 30.97 853 ARG A O 1
ATOM 2064 N N . ASP A 1 297 ? -51.564 -21.504 64.193 1.00 28.05 854 ASP A N 1
ATOM 2065 C CA . ASP A 1 297 ? -51.436 -22.949 64.088 1.00 33.25 854 ASP A CA 1
ATOM 2066 C C . ASP A 1 297 ? -50.194 -23.402 63.326 1.00 32.33 854 ASP A C 1
ATOM 2067 O O . ASP A 1 297 ? -49.546 -24.377 63.712 1.00 33.02 854 ASP A O 1
ATOM 2072 N N . HIS A 1 298 ? -49.884 -22.713 62.232 1.00 31.06 855 HIS A N 1
ATOM 2073 C CA . HIS A 1 298 ? -48.705 -23.031 61.438 1.00 23.24 855 HIS A CA 1
ATOM 2074 C C . HIS A 1 298 ? -47.505 -22.893 62.352 1.00 28.26 855 HIS A C 1
ATOM 2075 O O . HIS A 1 298 ? -46.583 -23.711 62.319 1.00 31.84 855 HIS A O 1
ATOM 2082 N N . ASN A 1 299 ? -47.534 -21.841 63.165 1.00 21.46 856 ASN A N 1
ATOM 2083 C CA . ASN A 1 299 ? -46.468 -21.547 64.108 1.00 22.62 856 ASN A CA 1
ATOM 2084 C C . ASN A 1 299 ? -46.395 -22.582 65.227 1.00 22.33 856 ASN A C 1
ATOM 2085 O O . ASN A 1 299 ? -45.320 -22.860 65.761 1.00 24.13 856 ASN A O 1
ATOM 2090 N N . ILE A 1 300 ? -47.538 -23.152 65.581 1.00 20.98 857 ILE A N 1
ATOM 2091 C CA . ILE A 1 300 ? -47.578 -24.177 66.621 1.00 21.20 857 ILE A CA 1
ATOM 2092 C C . ILE A 1 300 ? -46.862 -25.408 66.075 1.00 21.71 857 ILE A C 1
ATOM 2093 O O . ILE A 1 300 ? -46.001 -25.992 66.735 1.00 20.15 857 ILE A O 1
ATOM 2098 N N . GLU A 1 301 ? -47.229 -25.790 64.857 1.00 22.25 858 GLU A N 1
ATOM 2099 C CA . GLU A 1 301 ? -46.625 -26.939 64.202 1.00 21.46 858 GLU A CA 1
ATOM 2100 C C . GLU A 1 301 ? -45.120 -26.730 64.034 1.00 26.39 858 GLU A C 1
ATOM 2101 O O . GLU A 1 301 ? -44.329 -27.627 64.321 1.00 28.49 858 GLU A O 1
ATOM 2107 N N . LEU A 1 302 ? -44.730 -25.546 63.574 1.00 22.53 859 LEU A N 1
ATOM 2108 C CA . LEU A 1 302 ? -43.318 -25.226 63.373 1.00 18.01 859 LEU A CA 1
ATOM 2109 C C . LEU A 1 302 ? -42.524 -25.454 64.651 1.00 19.39 859 LEU A C 1
ATOM 2110 O O . LEU A 1 302 ? -41.498 -26.126 64.642 1.00 10.73 859 LEU A O 1
ATOM 2115 N N . SER A 1 303 ? -43.015 -24.885 65.748 1.00 17.76 860 SER A N 1
ATOM 2116 C CA . SER A 1 303 ? -42.369 -25.015 67.048 1.00 20.13 860 SER A CA 1
ATOM 2117 C C . SER A 1 303 ? -42.134 -26.485 67.422 1.00 21.69 860 SER A C 1
ATOM 2118 O O . SER A 1 303 ? -41.092 -26.836 67.985 1.00 22.83 860 SER A O 1
ATOM 2121 N N . LYS A 1 304 ? -43.099 -27.341 67.092 1.00 15.72 861 LYS A N 1
ATOM 2122 C CA . LYS A 1 304 ? -43.000 -28.771 67.371 1.00 19.96 861 LYS A CA 1
ATOM 2123 C C . LYS A 1 304 ? -41.968 -29.446 66.460 1.00 15.12 861 LYS A C 1
ATOM 2124 O O . LYS A 1 304 ? -41.155 -30.252 66.916 1.00 16.06 861 LYS A O 1
ATOM 2130 N N . LEU A 1 305 ? -42.021 -29.118 65.173 1.00 17.93 862 LEU A N 1
ATOM 2131 C CA . LEU A 1 305 ? -41.116 -29.678 64.178 1.00 16.37 862 LEU A CA 1
ATOM 2132 C C . LEU A 1 305 ? -39.661 -29.339 64.485 1.00 16.54 862 LEU A C 1
ATOM 2133 O O . LEU A 1 305 ? -38.804 -30.224 64.527 1.00 14.51 862 LEU A O 1
ATOM 2138 N N . LEU A 1 306 ? -39.389 -28.055 64.690 1.00 15.45 863 LEU A N 1
ATOM 2139 C CA . LEU A 1 306 ? -38.041 -27.611 64.992 1.00 19.98 863 LEU A CA 1
ATOM 2140 C C . LEU A 1 306 ? -37.539 -28.355 66.219 1.00 18.01 863 LEU A C 1
ATOM 2141 O O . LEU A 1 306 ? -36.448 -28.914 66.210 1.00 26.55 863 LEU A O 1
ATOM 2146 N N . TYR A 1 307 ? -38.341 -28.358 67.277 1.00 21.12 864 TYR A N 1
ATOM 2147 C CA . TYR A 1 307 ? -37.962 -29.056 68.499 1.00 21.35 864 TYR A CA 1
ATOM 2148 C C . TYR A 1 307 ? -37.566 -30.487 68.149 1.00 22.92 864 TYR A C 1
ATOM 2149 O O . TYR A 1 307 ? -36.526 -30.979 68.585 1.00 26.35 864 TYR A O 1
ATOM 2158 N N . LYS A 1 308 ? -38.397 -31.149 67.349 1.00 22.97 865 LYS A N 1
ATOM 2159 C CA . LYS A 1 308 ? -38.131 -32.521 66.952 1.00 22.71 865 LYS A CA 1
ATOM 2160 C C . LYS A 1 308 ? -36.885 -32.617 66.073 1.00 24.24 865 LYS A C 1
ATOM 2161 O O . LYS A 1 308 ? -36.243 -33.664 66.006 1.00 22.27 865 LYS A O 1
ATOM 2167 N N . MET A 1 309 ? -36.547 -31.518 65.404 1.00 20.75 866 MET A N 1
ATOM 2168 C CA . MET A 1 309 ? -35.381 -31.484 64.528 1.00 19.23 866 MET A CA 1
ATOM 2169 C C . MET A 1 309 ? -34.148 -31.111 65.331 1.00 19.10 866 MET A C 1
ATOM 2170 O O . MET A 1 309 ? -33.018 -31.205 64.841 1.00 21.91 866 MET A O 1
ATOM 2175 N N . GLY A 1 310 ? -34.372 -30.697 66.574 1.00 13.40 867 GLY A N 1
A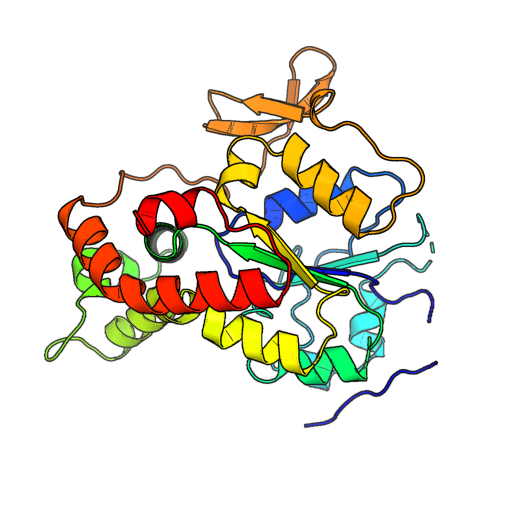TOM 2176 C CA . GLY A 1 310 ? -33.267 -30.310 67.428 1.00 16.10 867 GLY A CA 1
ATOM 2177 C C . GLY 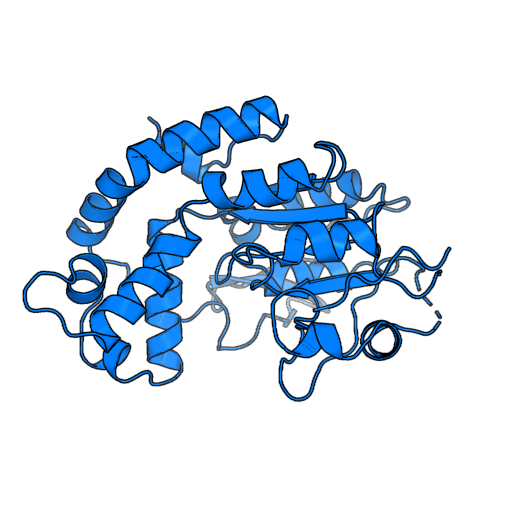A 1 310 ? -32.761 -28.909 67.132 1.00 16.68 867 GLY A C 1
ATOM 2178 O O . GLY A 1 310 ? -31.612 -28.580 67.428 1.00 16.70 867 GLY A O 1
ATOM 2179 N N . GLN A 1 311 ? -33.621 -28.084 66.543 1.00 14.72 868 GLN A N 1
ATOM 2180 C CA . GLN A 1 311 ? -33.279 -26.702 66.212 1.00 14.61 868 GLN A CA 1
ATOM 2181 C C . GLN A 1 311 ? -33.811 -25.786 67.310 1.00 17.81 868 GLN A C 1
ATOM 2182 O O . GLN A 1 311 ? -34.876 -26.048 67.869 1.00 16.22 868 GLN A O 1
ATOM 2188 N N . THR A 1 312 ? -33.079 -24.719 67.627 1.00 23.29 869 THR A N 1
ATOM 2189 C CA . THR A 1 312 ? -33.548 -23.789 68.651 1.00 24.48 869 THR A CA 1
ATOM 2190 C C . THR A 1 312 ? -34.663 -22.953 68.031 1.00 22.20 869 THR A C 1
ATOM 2191 O O . THR A 1 312 ? -34.571 -22.549 66.868 1.00 25.39 869 THR A O 1
ATOM 2195 N N . LEU A 1 313 ? -35.720 -22.708 68.802 1.00 24.19 870 LEU A N 1
ATOM 2196 C CA . LEU A 1 313 ? -36.857 -21.929 68.316 1.00 24.24 870 LEU A CA 1
ATOM 2197 C C . LEU A 1 313 ? -36.493 -20.455 68.157 1.00 23.88 870 LEU A C 1
ATOM 2198 O O . LEU A 1 313 ? -35.910 -19.845 69.059 1.00 27.14 870 LEU A O 1
ATOM 2203 N N . PRO A 1 314 ? -36.819 -19.865 66.995 1.00 23.87 871 PRO A N 1
ATOM 2204 C CA . PRO A 1 314 ? -36.499 -18.453 66.775 1.00 23.82 871 PRO A CA 1
ATOM 2205 C C . PRO A 1 314 ? -37.166 -17.516 67.785 1.00 22.65 871 PRO A C 1
ATOM 2206 O O . PRO A 1 314 ? -38.285 -17.758 68.239 1.00 13.30 871 PRO A O 1
ATOM 2210 N N . THR A 1 315 ? -36.452 -16.448 68.126 1.00 22.66 872 THR A N 1
ATOM 2211 C CA . THR A 1 315 ? -36.929 -15.426 69.057 1.00 21.86 872 THR A CA 1
ATOM 2212 C C . THR A 1 315 ? -38.327 -14.941 68.675 1.00 21.01 872 THR A C 1
ATOM 2213 O O . THR A 1 315 ? -39.234 -14.907 69.505 1.00 16.05 872 THR A O 1
ATOM 2217 N N . TRP A 1 316 ? -38.494 -14.567 67.410 1.00 20.99 873 TRP A N 1
ATOM 2218 C CA . TRP A 1 316 ? -39.784 -14.098 66.933 1.00 23.32 873 TRP A CA 1
ATOM 2219 C C . TRP A 1 316 ? -40.869 -15.143 67.179 1.00 28.25 873 TRP A C 1
ATOM 2220 O O . TRP A 1 316 ? -42.022 -14.798 67.449 1.00 32.36 873 TRP A O 1
ATOM 2231 N N . LEU A 1 317 ? -40.491 -16.418 67.100 1.00 29.07 874 LEU A N 1
ATOM 2232 C CA . LEU A 1 317 ? -41.436 -17.514 67.293 1.00 32.36 874 LEU A CA 1
ATOM 2233 C C . LEU A 1 317 ? -41.874 -17.693 68.750 1.00 29.49 874 LEU A C 1
ATOM 2234 O O . LEU A 1 317 ? -43.042 -17.980 69.021 1.00 29.55 874 LEU A O 1
ATOM 2239 N N . ARG A 1 318 ? -40.945 -17.527 69.686 1.00 31.17 875 ARG A N 1
ATOM 2240 C CA . ARG A 1 318 ? -41.274 -17.664 71.097 1.00 30.44 875 ARG A CA 1
ATOM 2241 C C . ARG A 1 318 ? -42.237 -16.560 71.509 1.00 32.85 875 ARG A C 1
ATOM 2242 O O . ARG A 1 318 ? -43.183 -16.787 72.266 1.00 33.72 875 ARG A O 1
ATOM 2250 N N . GLU A 1 319 ? -41.993 -15.360 70.995 1.00 36.40 876 GLU A N 1
ATOM 2251 C CA . GLU A 1 319 ? -42.837 -14.219 71.299 1.00 39.05 876 GLU A CA 1
ATOM 2252 C C . GLU A 1 319 ? -44.249 -14.423 70.752 1.00 38.60 876 GLU A C 1
ATOM 2253 O O . GLU A 1 319 ? -45.233 -14.265 71.476 1.00 42.50 876 GLU A O 1
ATOM 2259 N N . ASP A 1 320 ? -44.342 -14.778 69.474 1.00 42.70 877 ASP A N 1
ATOM 2260 C CA . ASP A 1 320 ? -45.634 -15.002 68.832 1.00 41.05 877 ASP A CA 1
ATOM 2261 C C . ASP A 1 320 ? -46.428 -16.107 69.526 1.00 42.59 877 ASP A C 1
ATOM 2262 O O . ASP A 1 320 ? -47.657 -16.053 69.593 1.00 39.94 877 ASP A O 1
ATOM 2267 N N . LEU A 1 321 ? -45.719 -17.101 70.054 1.00 40.79 878 LEU A N 1
ATOM 2268 C CA . LEU A 1 321 ? -46.355 -18.231 70.720 1.00 40.69 878 LEU A CA 1
ATOM 2269 C C . LEU A 1 321 ? -46.812 -17.953 72.146 1.00 41.40 878 LEU A C 1
ATOM 2270 O O . LEU A 1 321 ? -47.591 -18.721 72.708 1.00 43.12 878 LEU A O 1
ATOM 2275 N N . GLN A 1 322 ? -46.340 -16.862 72.737 1.00 44.55 879 GLN A N 1
ATOM 2276 C CA . GLN A 1 322 ? -46.739 -16.532 74.102 1.00 47.91 879 GLN A CA 1
ATOM 2277 C C . GLN A 1 322 ? -48.067 -15.777 74.132 1.00 49.53 879 GLN A C 1
ATOM 2278 O O . GLN A 1 322 ? -48.285 -14.917 73.248 1.00 50.66 879 GLN A O 1
#

InterPro domains:
  IPR000863 Sulfotransferase domain [PF00685] (605-858)
  IPR021930 Heparan sulphate-N-deacetylase, deacetylase domain [PF12062] (311-515)
  IPR027417 P-loop containing nucleoside triphosphate hydrolase [G3DSA:3.40.50.300] (579-882)
  IPR027417 P-loop containing nucleoside triphosphate hydrolase [SSF52540] (580-878)
  IPR037359 Heparan sulfate sulfotransferase [PTHR10605] (126-867)
  IPR056793 Heparan sulfate-N-deacetylase, N-terminal domain [PF25119] (81-301)

Foldseek 3Di:
DDQDAAPPPLLAAQAEEQEAPPLCQVVLVVVQCVPPLEHEFQADPVHGQADCQLADDNVVVDDVSRSNRGPVSRHYYGYDSRLLLGLRSQQSCCRHNVNHAYEYEDEQLLVQLVLVLVLCVVVVNPLSVVDDPLCLCVVDDVHDPVSPVSNCVSHVSSLNLVSVVSNCVSHPLLRYAYHYSVCCFVPVQVVLQVVCVSVVPPDDDGQVVFWAQDPVLRTIFGHDPDRDGDHDDCSRSDDDDDDDPVSSVVVLVVCLVSLVSVVVVCVVSVYDDHPNSVVSND

Radius of gyration: 18.86 Å; Cα contacts (8 Å, |Δi|>4): 428; chains: 1; bounding box: 54×46×42 Å

Secondary structure (DSSP, 8-state):
---------TTSEEEEE---TTSSHHHHHHHHHTSTTEEEPPPBTTTBT----SSSGGGGG-HHHHHTTS----EEEEE-TTTTT-SSHHHHHHHH-TT-EEEEEE--HHHHHHHHHHHHHHTT-HHHHHS-HHHHHT--TT--HHHHHHHHHHHGGG-HHHHHHHHHTTS-GGGEEEEEHHHHHH-HHHHHHHHHHHHT-SS---SGGGEEEETTTTEEEEE-STT-EE---TTSS---PPPPHHHHHHHHHHHHHHHHHHHHHHHHHTPPPPHHHHHHH-

Nearest PDB structures (foldseek):
  1nst-assembly1_A  TM=1.004E+00  e=3.066E-56  Homo sapiens
  8ccy-assembly1_A  TM=9.862E-01  e=1.067E-47  Homo sapiens
  8chs-assembly1_A  TM=9.418E-01  e=3.820E-43  Homo sapiens
  8cd0-assembly1_A  TM=9.248E-01  e=4.625E-42  Homo sapiens
  1t8t-assembly1_B  TM=8.692E-01  e=1.146E-17  Homo sapiens

B-factor: mean 24.14, std 10.11, range [0.37, 67.44]

Sequence (282 aa):
DPLWQDPCCDRFPKLLIIGPQKTGTTALYLFLGMHPDLSSNYPSSETFEEIQFFNGHNYHKGIDWYMEFFPISDFYFEKSANYFDSEVAPRRAAALLPKAKVLTILINPADRAYSWYQHQRAHDDPVALKYTFHEVITAGSDASSKLRALQNRCLVPGWYATHIERWLSAYHANQILVLDGKLLRTEPAKVMDMVQKFLGVTNTIDYHKTLAFDPKKGFWCQLLEGGKTKCLGKSKGRKYPEMDLDSRAFLKDYYRDHNIELSKLLYKMGQTLPTWLREDLQ